Protein AF-A0A1Q3T5G2-F1 (afdb_monomer)

Radius of gyration: 37.31 Å; Cα contacts (8 Å, |Δi|>4): 408; chains: 1; bounding box: 147×118×64 Å

Mean predicted aligned error: 15.93 Å

Structure (mmCIF, N/CA/C/O backbone):
data_AF-A0A1Q3T5G2-F1
#
_entry.id   AF-A0A1Q3T5G2-F1
#
loop_
_atom_site.group_PDB
_atom_site.id
_atom_site.type_symbol
_atom_site.label_atom_id
_atom_site.label_alt_id
_atom_site.label_comp_id
_atom_site.label_asym_id
_atom_site.label_entity_id
_atom_site.label_seq_id
_atom_site.pdbx_PDB_ins_code
_atom_site.Cartn_x
_at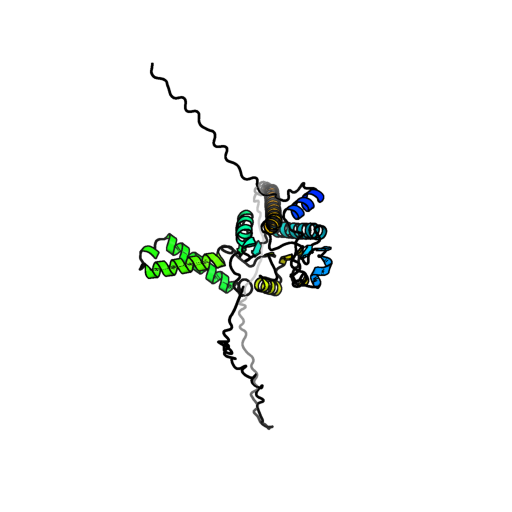om_site.Cartn_y
_atom_site.Cartn_z
_atom_site.occupancy
_atom_site.B_iso_or_equiv
_atom_site.auth_seq_id
_atom_site.auth_comp_id
_atom_site.auth_asym_id
_atom_site.auth_atom_id
_atom_site.pdbx_PDB_model_num
ATOM 1 N N . MET A 1 1 ? 26.724 65.324 11.477 1.00 43.28 1 MET A N 1
ATOM 2 C CA . MET A 1 1 ? 26.550 64.386 10.348 1.00 43.28 1 MET A CA 1
ATOM 3 C C . MET A 1 1 ? 26.231 63.024 10.934 1.00 43.28 1 MET A C 1
ATOM 5 O O . MET A 1 1 ? 27.132 62.362 11.425 1.00 43.28 1 MET A O 1
ATOM 9 N N . VAL A 1 2 ? 24.947 62.674 11.000 1.00 38.84 2 VAL A N 1
ATOM 10 C CA . VAL A 1 2 ? 24.483 61.363 11.476 1.00 38.84 2 VAL A CA 1
ATOM 11 C C . VAL A 1 2 ? 24.278 60.515 10.225 1.00 38.84 2 VAL A C 1
ATOM 13 O O . VAL A 1 2 ? 23.484 60.892 9.368 1.00 38.84 2 VAL A O 1
ATOM 16 N N . ALA A 1 3 ? 25.068 59.454 10.072 1.00 42.00 3 ALA A N 1
ATOM 17 C CA . ALA A 1 3 ? 24.997 58.561 8.924 1.00 42.00 3 ALA A CA 1
ATOM 18 C C . ALA A 1 3 ? 23.791 57.627 9.073 1.00 42.00 3 ALA A C 1
ATOM 20 O O . ALA A 1 3 ? 23.678 56.887 10.050 1.00 42.00 3 ALA A O 1
ATOM 21 N N . THR A 1 4 ? 22.878 57.707 8.112 1.00 42.31 4 THR A N 1
ATOM 22 C CA . THR A 1 4 ? 21.674 56.888 8.015 1.00 42.31 4 THR A CA 1
ATOM 23 C C . THR A 1 4 ? 22.034 55.464 7.599 1.00 42.31 4 THR A C 1
ATOM 25 O O . THR A 1 4 ? 22.790 55.243 6.654 1.00 42.31 4 THR A O 1
ATOM 28 N N . ILE A 1 5 ? 21.469 54.511 8.331 1.00 50.09 5 ILE A N 1
ATOM 29 C CA . ILE A 1 5 ? 21.542 53.067 8.126 1.00 50.09 5 ILE A CA 1
ATOM 30 C C . ILE A 1 5 ? 20.704 52.720 6.887 1.00 50.09 5 ILE A C 1
ATOM 32 O O . ILE A 1 5 ? 19.509 52.999 6.871 1.00 50.09 5 ILE A O 1
ATOM 36 N N . ASN A 1 6 ? 21.317 52.112 5.869 1.00 41.31 6 ASN A N 1
ATOM 37 C CA . ASN A 1 6 ? 20.605 51.441 4.780 1.00 41.31 6 ASN A CA 1
ATOM 38 C C . ASN A 1 6 ? 20.819 49.937 4.941 1.00 41.31 6 ASN A C 1
ATOM 40 O O . ASN A 1 6 ? 21.816 49.390 4.475 1.00 41.31 6 ASN A O 1
ATOM 44 N N . ASP A 1 7 ? 19.884 49.297 5.637 1.00 43.66 7 ASP A N 1
ATOM 45 C CA . ASP A 1 7 ? 19.802 47.846 5.754 1.00 43.66 7 ASP A CA 1
ATOM 46 C C . ASP A 1 7 ? 18.902 47.347 4.614 1.00 43.66 7 ASP A C 1
ATOM 48 O O . ASP A 1 7 ? 17.684 47.542 4.617 1.00 43.66 7 ASP A O 1
ATOM 52 N N . ALA A 1 8 ? 19.519 46.811 3.562 1.00 43.38 8 ALA A N 1
ATOM 53 C CA . ALA A 1 8 ? 18.801 46.199 2.452 1.00 43.38 8 ALA A CA 1
ATOM 54 C C . ALA A 1 8 ? 18.334 44.793 2.872 1.00 43.38 8 ALA A C 1
ATOM 56 O O . ALA A 1 8 ? 19.132 44.041 3.435 1.00 43.38 8 ALA A O 1
ATOM 57 N N . PRO A 1 9 ? 17.083 44.386 2.590 1.00 41.22 9 PRO A N 1
ATOM 58 C CA . PRO A 1 9 ? 16.613 43.063 2.968 1.00 41.22 9 PRO A CA 1
ATOM 59 C C . PRO A 1 9 ? 17.351 41.999 2.150 1.00 41.22 9 PRO A C 1
ATOM 61 O O . PRO A 1 9 ? 17.179 41.887 0.933 1.00 41.22 9 PRO A O 1
ATOM 64 N N . VAL A 1 10 ? 18.173 41.203 2.837 1.00 44.06 10 VAL A N 1
ATOM 65 C CA . VAL A 1 10 ? 18.759 39.978 2.292 1.00 44.06 10 VAL A CA 1
ATOM 66 C C . VAL A 1 10 ? 17.598 39.073 1.901 1.00 44.06 10 VAL A C 1
ATOM 68 O O . VAL A 1 10 ? 16.872 38.559 2.750 1.00 44.06 10 VAL A O 1
ATOM 71 N N . SER A 1 11 ? 17.384 38.934 0.593 1.00 35.97 11 SER A N 1
ATOM 72 C CA . SER A 1 11 ? 16.399 38.015 0.040 1.00 35.97 11 SER A CA 1
ATOM 73 C C . SER A 1 11 ? 16.793 36.602 0.444 1.00 35.97 11 SER A C 1
ATOM 75 O O . SER A 1 11 ? 17.724 36.017 -0.107 1.00 35.97 11 SER A O 1
ATOM 77 N N . THR A 1 12 ? 16.090 36.065 1.437 1.00 38.06 12 THR A N 1
ATOM 78 C CA . THR A 1 12 ? 16.097 34.646 1.764 1.00 38.06 12 THR A CA 1
ATOM 79 C C . THR A 1 12 ? 15.524 33.911 0.563 1.00 38.06 12 THR A C 1
ATOM 81 O O . THR A 1 12 ? 14.313 33.741 0.432 1.00 38.06 12 THR A O 1
ATOM 84 N N . THR A 1 13 ? 16.400 33.516 -0.357 1.00 35.16 13 THR A N 1
ATOM 85 C CA . THR A 1 13 ? 16.086 32.551 -1.402 1.00 35.16 13 THR A CA 1
ATOM 86 C C . THR A 1 13 ? 15.699 31.260 -0.699 1.00 35.16 13 THR A C 1
ATOM 88 O O . THR A 1 13 ? 16.553 30.477 -0.287 1.00 35.16 13 THR A O 1
ATOM 91 N N . THR A 1 14 ? 14.394 31.066 -0.519 1.00 36.34 14 THR A N 1
ATOM 92 C CA . THR A 1 14 ? 13.793 29.777 -0.207 1.00 36.34 14 THR A CA 1
ATOM 93 C C . THR A 1 14 ? 14.327 28.790 -1.233 1.00 36.34 14 THR A C 1
ATOM 95 O O . THR A 1 14 ? 13.930 28.819 -2.398 1.00 36.34 14 THR A O 1
ATOM 98 N N . ILE A 1 15 ? 15.271 27.946 -0.816 1.00 40.94 15 ILE A N 1
ATOM 99 C CA . ILE A 1 15 ? 15.673 26.772 -1.580 1.00 40.94 15 ILE A CA 1
ATOM 100 C C . ILE A 1 15 ? 14.430 25.893 -1.627 1.00 40.94 15 ILE A C 1
ATOM 102 O O . ILE A 1 15 ? 14.144 25.142 -0.696 1.00 40.94 15 ILE A O 1
ATOM 106 N N . GLN A 1 16 ? 13.640 26.045 -2.688 1.00 31.53 16 GLN A N 1
ATOM 107 C CA . GLN A 1 16 ? 12.636 25.061 -3.030 1.00 31.53 16 GLN A CA 1
ATOM 108 C C . GLN A 1 16 ? 13.398 23.768 -3.290 1.00 31.53 16 GLN A C 1
ATOM 110 O O . GLN A 1 16 ? 14.166 23.661 -4.248 1.00 31.53 16 GLN A O 1
ATOM 115 N N . ALA A 1 17 ? 13.254 22.813 -2.373 1.00 35.06 17 ALA A N 1
ATOM 116 C CA . ALA A 1 17 ? 13.692 21.453 -2.600 1.00 35.06 17 ALA A CA 1
ATOM 117 C C . ALA A 1 17 ? 13.106 21.017 -3.947 1.00 35.06 17 ALA A C 1
ATOM 119 O O . ALA A 1 17 ? 11.889 21.051 -4.128 1.00 35.06 17 ALA A O 1
ATOM 120 N N . ARG A 1 18 ? 13.972 20.675 -4.909 1.00 35.91 18 ARG A N 1
ATOM 121 C CA . ARG A 1 18 ? 13.537 20.049 -6.160 1.00 35.91 18 ARG A CA 1
ATOM 122 C C . ARG A 1 18 ? 12.592 18.902 -5.790 1.00 35.91 18 ARG A C 1
ATOM 124 O O . ARG A 1 18 ? 13.019 18.057 -4.995 1.00 35.91 18 ARG A O 1
ATOM 131 N N . PRO A 1 19 ? 11.367 18.834 -6.336 1.00 45.25 19 PRO A N 1
ATOM 132 C CA . PRO A 1 19 ? 10.590 17.617 -6.201 1.00 45.25 19 PRO A CA 1
ATOM 133 C C . PRO A 1 19 ? 11.439 16.476 -6.775 1.00 45.25 19 PRO A C 1
ATOM 135 O O . PRO A 1 19 ? 12.028 16.594 -7.854 1.00 45.25 19 PRO A O 1
ATOM 138 N N . LEU A 1 20 ? 11.614 15.421 -5.977 1.00 53.88 20 LEU A N 1
ATOM 139 C CA . LEU A 1 20 ? 12.247 14.184 -6.425 1.00 53.88 20 LEU A CA 1
ATOM 140 C C . LEU A 1 20 ? 11.504 13.696 -7.675 1.00 53.88 20 LEU A C 1
ATOM 142 O O . LEU A 1 20 ? 10.289 13.822 -7.746 1.00 53.88 20 LEU A O 1
ATOM 146 N N . ALA A 1 21 ? 12.257 13.203 -8.656 1.00 58.12 21 ALA A N 1
ATOM 147 C CA . ALA A 1 21 ? 11.785 12.968 -10.014 1.00 58.12 21 ALA A CA 1
ATOM 148 C C . ALA A 1 21 ? 10.541 12.057 -10.069 1.00 58.12 21 ALA A C 1
ATOM 150 O O . ALA A 1 21 ? 10.634 10.862 -9.785 1.00 58.12 21 ALA A O 1
ATOM 151 N N . THR A 1 22 ? 9.402 12.633 -10.455 1.00 63.84 22 THR A N 1
ATOM 152 C CA . THR A 1 22 ? 8.158 11.927 -10.787 1.00 63.84 22 THR A CA 1
ATOM 153 C C . THR A 1 22 ? 8.201 11.493 -12.252 1.00 63.84 22 THR A C 1
ATOM 155 O O . THR A 1 22 ? 8.832 12.153 -13.081 1.00 63.84 22 THR A O 1
ATOM 158 N N . ILE A 1 23 ? 7.589 10.351 -12.578 1.00 73.44 23 ILE A N 1
ATOM 159 C CA . ILE A 1 23 ? 7.465 9.906 -13.970 1.00 73.44 23 ILE A CA 1
ATOM 160 C C . ILE A 1 23 ? 6.408 10.783 -14.641 1.00 73.44 23 ILE A C 1
ATOM 162 O O . ILE A 1 23 ? 5.217 10.609 -14.405 1.00 73.44 23 ILE A O 1
ATOM 166 N N . GLU A 1 24 ? 6.855 11.728 -15.463 1.00 72.62 24 GLU A N 1
ATOM 167 C CA . GLU A 1 24 ? 5.968 12.619 -16.210 1.00 72.62 24 GLU A CA 1
ATOM 168 C C . GLU A 1 24 ? 5.359 11.892 -17.426 1.00 72.62 24 GLU A C 1
ATOM 170 O O . GLU A 1 24 ? 6.047 11.086 -18.065 1.00 72.62 24 GLU A O 1
ATOM 175 N N . PRO A 1 25 ? 4.116 12.215 -17.827 1.00 61.97 25 PRO A N 1
ATOM 176 C CA . PRO A 1 25 ? 3.390 11.507 -18.890 1.00 61.97 25 PRO A CA 1
ATOM 177 C C . PRO A 1 25 ? 4.057 11.580 -20.275 1.00 61.97 25 PRO A C 1
ATOM 179 O O . PRO A 1 25 ? 3.807 10.732 -21.126 1.00 61.97 25 PRO A O 1
ATOM 182 N N . ASN A 1 26 ? 4.941 12.557 -20.504 1.00 70.19 26 ASN A N 1
ATOM 183 C CA . ASN A 1 26 ? 5.658 12.745 -21.773 1.00 70.19 26 ASN A CA 1
ATOM 184 C C . ASN A 1 26 ? 7.101 12.207 -21.753 1.00 70.19 26 ASN A C 1
ATOM 186 O O . ASN A 1 26 ? 7.897 12.537 -22.637 1.00 70.19 26 ASN A O 1
ATOM 190 N N . MET A 1 27 ? 7.484 11.429 -20.736 1.00 79.25 27 MET A N 1
ATOM 191 C CA . MET A 1 27 ? 8.819 10.838 -20.682 1.00 79.25 27 MET A CA 1
ATOM 192 C C . MET A 1 27 ? 8.973 9.703 -21.689 1.00 79.25 27 MET A C 1
ATOM 194 O O . MET A 1 27 ? 8.142 8.808 -21.804 1.00 79.25 27 MET A O 1
ATOM 198 N N . THR A 1 28 ? 10.102 9.704 -22.389 1.00 82.00 28 THR A N 1
ATOM 199 C CA . THR A 1 28 ? 10.492 8.573 -23.235 1.00 82.00 28 THR A CA 1
ATOM 200 C C . THR A 1 28 ? 10.806 7.342 -22.372 1.00 82.00 28 THR A C 1
ATOM 202 O O . THR A 1 28 ? 11.337 7.496 -21.265 1.00 82.00 28 THR A O 1
ATOM 205 N N . PRO A 1 29 ? 10.605 6.112 -22.881 1.00 78.50 29 PRO A N 1
ATOM 206 C CA . PRO A 1 29 ? 10.960 4.890 -22.151 1.00 78.50 29 PRO A CA 1
ATOM 207 C C . PRO A 1 29 ? 12.418 4.870 -21.662 1.00 78.50 29 PRO A C 1
ATOM 209 O O . PRO A 1 29 ? 12.715 4.386 -20.572 1.00 78.50 29 PRO A O 1
ATOM 212 N N . ALA A 1 30 ? 13.336 5.471 -22.427 1.00 82.00 30 ALA A N 1
ATOM 213 C CA . ALA A 1 30 ? 14.740 5.608 -22.045 1.00 82.00 30 ALA A CA 1
ATOM 214 C C . ALA A 1 30 ? 14.949 6.529 -20.825 1.00 82.00 30 ALA A C 1
ATOM 216 O O . ALA A 1 30 ? 15.800 6.251 -19.979 1.00 82.00 30 ALA A O 1
ATOM 217 N N . GLN A 1 31 ? 14.175 7.614 -20.706 1.00 85.38 31 GLN A N 1
ATOM 218 C CA . GLN A 1 31 ? 14.216 8.503 -19.537 1.00 85.38 31 GLN A CA 1
ATOM 219 C C . GLN A 1 31 ? 13.652 7.811 -18.294 1.00 85.38 31 GLN A C 1
ATOM 221 O O . GLN A 1 31 ? 14.270 7.891 -17.233 1.00 85.38 31 GLN A O 1
ATOM 226 N N . ILE A 1 32 ? 12.547 7.074 -18.442 1.00 85.31 32 ILE A N 1
ATOM 227 C CA . ILE A 1 32 ? 11.946 6.290 -17.354 1.00 85.31 32 ILE A CA 1
ATOM 228 C C . ILE A 1 32 ? 12.942 5.237 -16.860 1.00 85.31 32 ILE A C 1
ATOM 230 O O . ILE A 1 32 ? 13.237 5.174 -15.669 1.00 85.31 32 ILE A O 1
ATOM 234 N N . MET A 1 33 ? 13.546 4.470 -17.771 1.00 88.19 33 MET A N 1
ATOM 235 C CA . MET A 1 33 ? 14.547 3.462 -17.416 1.00 88.19 33 MET A CA 1
ATOM 236 C C . MET A 1 33 ? 15.752 4.076 -16.690 1.00 88.19 33 MET A C 1
ATOM 238 O O . MET A 1 33 ? 16.212 3.526 -15.690 1.00 88.19 33 MET A O 1
ATOM 242 N N . LYS A 1 34 ? 16.236 5.242 -17.138 1.00 89.31 34 LYS A N 1
ATOM 243 C CA . LYS A 1 34 ? 17.313 5.970 -16.456 1.00 89.31 34 LYS A CA 1
ATOM 244 C C . LYS A 1 34 ? 16.917 6.367 -15.030 1.00 89.31 34 LYS A C 1
ATOM 246 O O . LYS A 1 34 ? 17.710 6.176 -14.112 1.00 89.31 34 LYS A O 1
ATOM 251 N N . MET A 1 35 ? 15.700 6.867 -14.829 1.00 89.75 35 MET A N 1
ATOM 252 C CA . MET A 1 35 ? 15.200 7.220 -13.497 1.00 89.75 35 MET A CA 1
ATOM 253 C C . MET A 1 35 ? 15.080 6.003 -12.576 1.00 89.75 35 MET A C 1
ATOM 255 O O . MET A 1 35 ? 15.532 6.059 -11.432 1.00 89.75 35 MET A O 1
ATOM 259 N N . LEU A 1 36 ? 14.536 4.886 -13.074 1.00 91.12 36 LEU A N 1
ATOM 260 C CA . LEU A 1 36 ? 14.441 3.631 -12.317 1.00 91.12 36 LEU A CA 1
ATOM 261 C C . LEU A 1 36 ? 15.834 3.096 -11.939 1.00 91.12 36 LEU A C 1
ATOM 263 O O . LEU A 1 36 ? 16.045 2.600 -10.826 1.00 91.12 36 LEU A O 1
ATOM 267 N N . LEU A 1 37 ? 16.813 3.245 -12.837 1.00 91.88 37 LEU A N 1
ATOM 268 C CA . LEU A 1 37 ? 18.204 2.885 -12.580 1.00 91.88 37 LEU A CA 1
ATOM 269 C C . LEU A 1 37 ? 18.821 3.769 -11.481 1.00 91.88 37 LEU A C 1
ATOM 271 O O . LEU A 1 37 ? 19.363 3.241 -10.511 1.00 91.88 37 LEU A O 1
ATOM 275 N N . GLU A 1 38 ? 18.689 5.096 -11.583 1.00 90.94 38 GLU A N 1
ATOM 276 C CA . GLU A 1 38 ? 19.212 6.065 -10.603 1.00 90.94 38 GLU A CA 1
ATOM 277 C C . GLU A 1 38 ? 18.567 5.925 -9.215 1.00 90.94 38 GLU A C 1
ATOM 279 O O . GLU A 1 38 ? 19.212 6.173 -8.187 1.00 90.94 38 GLU A O 1
ATOM 284 N N . ALA A 1 39 ? 17.301 5.512 -9.175 1.00 91.06 39 ALA A N 1
ATOM 285 C CA . ALA A 1 39 ? 16.554 5.250 -7.952 1.00 91.06 39 ALA A CA 1
ATOM 286 C C . ALA A 1 39 ? 16.891 3.908 -7.289 1.00 91.06 39 ALA A C 1
ATOM 288 O O . ALA A 1 39 ? 16.552 3.712 -6.120 1.00 91.06 39 ALA A O 1
ATOM 289 N N . GLY A 1 40 ? 17.590 3.014 -7.996 1.00 93.12 40 GLY A N 1
ATOM 290 C CA . GLY A 1 40 ? 18.001 1.710 -7.476 1.00 93.12 40 GLY A CA 1
ATOM 291 C C . GLY A 1 40 ? 16.904 0.642 -7.507 1.00 93.12 40 GLY A C 1
ATOM 292 O O . GLY A 1 40 ? 16.948 -0.279 -6.696 1.00 93.12 40 GLY A O 1
ATOM 293 N N . VAL A 1 41 ? 15.938 0.751 -8.427 1.00 93.75 41 VAL A N 1
ATOM 294 C CA . VAL A 1 41 ? 14.812 -0.198 -8.573 1.00 93.75 41 VAL A CA 1
ATOM 295 C C . VAL A 1 41 ? 15.283 -1.584 -9.030 1.00 93.75 41 VAL A C 1
ATOM 297 O O . VAL A 1 41 ? 14.693 -2.593 -8.671 1.00 93.75 41 VAL A O 1
ATOM 300 N N . HIS A 1 42 ? 16.378 -1.631 -9.786 1.00 95.06 42 HIS A N 1
ATOM 301 C CA . HIS A 1 42 ? 16.961 -2.848 -10.354 1.00 95.06 42 HIS A CA 1
ATOM 302 C C . HIS A 1 42 ? 17.668 -3.751 -9.332 1.00 95.06 42 HIS A C 1
ATOM 304 O O . HIS A 1 42 ? 18.038 -4.871 -9.675 1.00 95.06 42 HIS A O 1
ATOM 310 N N . PHE A 1 43 ? 17.917 -3.279 -8.108 1.00 96.06 43 PHE A N 1
ATOM 311 C CA . PHE A 1 43 ? 18.551 -4.099 -7.077 1.00 96.06 43 PHE A CA 1
ATOM 312 C C . PHE A 1 43 ? 17.513 -4.984 -6.395 1.00 96.06 43 PHE A C 1
ATOM 314 O O . PHE A 1 43 ? 16.572 -4.461 -5.811 1.00 96.06 43 PHE A O 1
ATOM 321 N N . GLY A 1 44 ? 17.712 -6.298 -6.439 1.00 94.25 44 GLY A N 1
ATOM 322 C CA . GLY A 1 44 ? 16.954 -7.243 -5.628 1.00 94.25 44 GLY A CA 1
ATOM 323 C C . GLY A 1 44 ? 17.706 -7.691 -4.375 1.00 94.25 44 GLY A C 1
ATOM 324 O O . GLY A 1 44 ? 18.714 -7.111 -3.964 1.00 94.25 44 GLY A O 1
ATOM 325 N N . HIS A 1 45 ? 17.237 -8.786 -3.790 1.00 94.44 45 HIS A N 1
ATOM 326 C CA . HIS A 1 45 ? 17.857 -9.451 -2.651 1.00 94.44 45 HIS A CA 1
ATOM 327 C C . HIS A 1 45 ? 19.051 -10.355 -3.032 1.00 94.44 45 HIS A C 1
ATOM 329 O O . HIS A 1 45 ? 19.426 -10.548 -4.192 1.00 94.44 45 HIS A O 1
ATOM 335 N N . GLN A 1 46 ? 19.686 -10.916 -1.997 1.00 94.50 46 GLN A N 1
ATOM 336 C CA . GLN A 1 46 ? 20.784 -11.874 -2.132 1.00 94.50 46 GLN A CA 1
ATOM 337 C C . GLN A 1 46 ? 20.325 -13.187 -2.780 1.00 94.50 46 GLN A C 1
ATOM 339 O O . GLN A 1 46 ? 19.226 -13.665 -2.497 1.00 94.50 46 GLN A O 1
ATOM 344 N N . THR A 1 47 ? 21.226 -13.859 -3.502 1.00 91.50 47 THR A N 1
ATOM 345 C CA . THR A 1 47 ? 20.957 -15.133 -4.210 1.00 91.50 47 THR A CA 1
ATOM 346 C C . THR A 1 47 ? 20.477 -16.287 -3.327 1.00 91.50 47 THR A C 1
ATOM 348 O O . THR A 1 47 ? 19.917 -17.264 -3.810 1.00 91.50 47 THR A O 1
ATOM 351 N N . LYS A 1 48 ? 20.665 -16.199 -2.006 1.00 92.31 48 LYS A N 1
ATOM 352 C CA . LYS A 1 48 ? 20.165 -17.197 -1.042 1.00 92.31 48 LYS A CA 1
ATOM 353 C C . LYS A 1 48 ? 18.698 -16.999 -0.658 1.00 92.31 48 LYS A C 1
ATOM 355 O O . LYS A 1 48 ? 18.103 -17.900 -0.079 1.00 92.31 48 LYS A O 1
ATOM 360 N N . ARG A 1 49 ? 18.143 -15.809 -0.893 1.00 88.88 49 ARG A N 1
ATOM 361 C CA . ARG A 1 49 ? 16.816 -15.384 -0.424 1.00 88.88 49 ARG A CA 1
ATOM 362 C C . ARG A 1 49 ? 15.895 -15.064 -1.598 1.00 88.88 49 ARG A C 1
ATOM 364 O O . ARG A 1 49 ? 15.167 -14.086 -1.539 1.00 88.88 49 ARG A O 1
ATOM 371 N N . TRP A 1 50 ? 15.954 -15.858 -2.661 1.00 94.00 50 TRP A N 1
ATOM 372 C CA . TRP A 1 50 ? 15.128 -15.656 -3.847 1.00 94.00 50 TRP A CA 1
ATOM 373 C C . TRP A 1 50 ? 14.059 -16.742 -3.973 1.00 94.00 50 TRP A C 1
ATOM 375 O O . TRP A 1 50 ? 14.232 -17.869 -3.502 1.00 94.00 50 TRP A O 1
ATOM 385 N N . ASN A 1 51 ? 12.954 -16.395 -4.619 1.00 93.75 51 ASN A N 1
ATOM 386 C CA . ASN A 1 51 ? 11.913 -17.319 -5.018 1.00 93.75 51 ASN A CA 1
ATOM 387 C C . ASN A 1 51 ? 12.187 -17.784 -6.460 1.00 93.75 51 ASN A C 1
ATOM 389 O O . ASN A 1 51 ? 12.228 -16.943 -7.361 1.00 93.75 51 ASN A O 1
ATOM 393 N N . PRO A 1 52 ? 12.314 -19.099 -6.730 1.00 94.38 52 PRO A N 1
ATOM 394 C CA . PRO A 1 52 ? 12.533 -19.625 -8.078 1.00 94.38 52 PRO A CA 1
ATOM 395 C C . PRO A 1 52 ? 11.517 -19.161 -9.129 1.00 94.38 52 PRO A C 1
ATOM 397 O O . PRO A 1 52 ? 11.850 -19.074 -10.312 1.00 94.38 52 PRO A O 1
ATOM 400 N N . LYS A 1 53 ? 10.288 -18.839 -8.712 1.00 95.06 53 LYS A N 1
ATOM 401 C CA . LYS A 1 53 ? 9.242 -18.318 -9.600 1.00 95.06 53 LYS A CA 1
ATOM 402 C C . LYS A 1 53 ? 9.530 -16.906 -10.109 1.00 95.06 53 LYS A C 1
ATOM 404 O O . LYS A 1 53 ? 9.058 -16.558 -11.183 1.00 95.06 53 LYS A O 1
ATOM 409 N N . MET A 1 54 ? 10.362 -16.129 -9.412 1.00 94.00 54 MET A N 1
ATOM 410 C CA . MET A 1 54 ? 10.802 -14.802 -9.860 1.00 94.00 54 MET A CA 1
ATOM 411 C C . MET A 1 54 ? 11.882 -14.854 -10.948 1.00 94.00 54 MET A C 1
ATOM 413 O O . MET A 1 54 ? 12.256 -13.812 -11.479 1.00 94.00 54 MET A O 1
ATOM 417 N N . ARG A 1 55 ? 12.363 -16.046 -11.340 1.00 93.44 55 ARG A N 1
ATOM 418 C CA . ARG A 1 55 ? 13.377 -16.218 -12.397 1.00 93.44 55 ARG A CA 1
ATOM 419 C C . ARG A 1 55 ? 13.089 -15.440 -13.691 1.00 93.44 55 ARG A C 1
ATOM 421 O O . ARG A 1 55 ? 14.047 -14.885 -14.216 1.00 93.44 55 ARG A O 1
ATOM 428 N N . PRO A 1 56 ? 11.848 -15.376 -14.220 1.00 94.25 56 PRO A N 1
ATOM 429 C CA . PRO A 1 56 ? 11.565 -14.626 -15.445 1.00 94.25 56 PRO A CA 1
ATOM 430 C C . PRO A 1 56 ? 11.850 -13.124 -15.321 1.00 94.25 56 PRO A C 1
ATOM 432 O O . PRO A 1 56 ? 12.252 -12.511 -16.301 1.00 94.25 56 PRO A O 1
ATOM 435 N N . TYR A 1 57 ? 11.701 -12.559 -14.120 1.00 94.44 57 TYR A N 1
ATOM 436 C CA . TYR A 1 57 ? 11.888 -11.134 -13.833 1.00 94.44 57 TYR A CA 1
ATOM 437 C C . TYR A 1 57 ? 13.336 -10.769 -13.459 1.00 94.44 57 TYR A C 1
ATOM 439 O O . TYR A 1 57 ? 13.674 -9.590 -13.341 1.00 94.44 57 TYR A O 1
ATOM 447 N N . ILE A 1 58 ? 14.202 -11.765 -13.247 1.00 94.88 58 ILE A N 1
ATOM 448 C CA . ILE A 1 58 ? 15.611 -11.571 -12.889 1.00 94.88 58 ILE A CA 1
ATOM 449 C C . ILE A 1 58 ? 16.448 -11.549 -14.168 1.00 94.88 58 ILE A C 1
ATOM 451 O O . ILE A 1 58 ? 16.485 -12.519 -14.920 1.00 94.88 58 ILE A O 1
ATOM 455 N N . PHE A 1 59 ? 17.171 -10.452 -14.382 1.00 95.00 59 PHE A N 1
ATOM 456 C CA . PHE A 1 59 ? 18.053 -10.274 -15.531 1.00 95.00 59 PHE A CA 1
ATOM 457 C C . PHE A 1 59 ? 19.388 -11.007 -15.349 1.00 95.00 59 PHE A C 1
ATOM 459 O O . PHE A 1 59 ? 19.818 -11.775 -16.206 1.00 95.00 59 PHE A O 1
ATOM 466 N N . THR A 1 60 ? 20.076 -10.762 -14.231 1.00 95.62 60 THR A N 1
ATOM 467 C CA . THR A 1 60 ? 21.383 -11.372 -13.940 1.00 95.62 60 THR A CA 1
ATOM 468 C C . THR A 1 60 ? 21.697 -11.332 -12.445 1.00 95.62 60 THR A C 1
ATOM 470 O O . THR A 1 60 ? 20.933 -10.784 -11.655 1.00 95.62 60 THR A O 1
ATOM 473 N N . GLU A 1 61 ? 22.827 -11.897 -12.035 1.00 94.19 61 GLU A N 1
ATOM 474 C CA . GLU A 1 61 ? 23.364 -11.765 -10.682 1.00 94.19 61 GLU A CA 1
ATOM 475 C C . GLU A 1 61 ? 24.744 -11.102 -10.716 1.00 94.19 61 GLU A C 1
ATOM 477 O O . GLU A 1 61 ? 25.578 -11.390 -11.574 1.00 94.19 61 GLU A O 1
ATOM 482 N N . ARG A 1 62 ? 25.001 -10.187 -9.777 1.00 94.25 62 ARG A N 1
ATOM 483 C CA . ARG A 1 62 ? 26.300 -9.522 -9.636 1.00 94.25 62 ARG A CA 1
ATOM 484 C C . ARG A 1 62 ? 26.647 -9.393 -8.164 1.00 94.25 62 ARG A C 1
ATOM 486 O O . ARG A 1 62 ? 25.856 -8.879 -7.382 1.00 94.25 62 ARG A O 1
ATOM 493 N N . ASN A 1 63 ? 27.844 -9.839 -7.784 1.00 93.19 63 ASN A N 1
ATOM 494 C CA . ASN A 1 63 ? 28.328 -9.789 -6.397 1.00 93.19 63 ASN A CA 1
ATOM 495 C C . ASN A 1 63 ? 27.363 -10.449 -5.384 1.00 93.19 63 ASN A C 1
ATOM 497 O O . ASN A 1 63 ? 27.233 -9.984 -4.255 1.00 93.19 63 ASN A O 1
ATOM 501 N N . GLY A 1 64 ? 26.662 -11.514 -5.792 1.00 92.38 64 GLY A N 1
ATOM 502 C CA . GLY A 1 64 ? 25.703 -12.226 -4.938 1.00 92.38 64 GLY A CA 1
ATOM 503 C C . GLY A 1 64 ? 24.362 -11.512 -4.725 1.00 92.38 64 GLY A C 1
ATOM 504 O O . GLY A 1 64 ? 23.602 -11.929 -3.851 1.00 92.38 64 GLY A O 1
ATOM 505 N N . ILE A 1 65 ? 24.067 -10.467 -5.504 1.00 95.19 65 ILE A N 1
ATOM 506 C CA . ILE A 1 65 ? 22.788 -9.746 -5.522 1.00 95.19 65 ILE A CA 1
ATOM 507 C C . ILE A 1 65 ? 22.118 -9.975 -6.878 1.00 95.19 65 ILE A C 1
ATOM 509 O O . ILE A 1 65 ? 22.769 -9.851 -7.921 1.00 95.19 65 ILE A O 1
ATOM 513 N N . HIS A 1 66 ? 20.827 -10.301 -6.871 1.00 96.12 66 HIS A N 1
ATOM 514 C CA . HIS A 1 66 ? 20.051 -10.393 -8.102 1.00 96.12 66 HIS A CA 1
ATOM 515 C C . HIS A 1 66 ? 19.731 -9.004 -8.658 1.00 96.12 66 HIS A C 1
ATOM 517 O O . HIS A 1 66 ? 19.398 -8.077 -7.921 1.00 96.12 66 HIS A O 1
ATOM 523 N N . ILE A 1 67 ? 19.827 -8.872 -9.976 1.00 96.19 67 ILE A N 1
ATOM 524 C CA . ILE A 1 67 ? 19.463 -7.674 -10.721 1.00 96.19 67 ILE A CA 1
ATOM 525 C C . ILE A 1 67 ? 18.151 -7.959 -11.443 1.00 96.19 67 ILE A C 1
ATOM 527 O O . ILE A 1 67 ? 18.065 -8.903 -12.230 1.00 96.19 67 ILE A O 1
ATOM 531 N N . ILE A 1 68 ? 17.146 -7.140 -11.164 1.00 96.19 68 ILE A N 1
ATOM 532 C CA . ILE A 1 68 ? 15.809 -7.213 -11.753 1.00 96.19 68 ILE A CA 1
ATOM 533 C C . ILE A 1 68 ? 15.829 -6.558 -13.139 1.00 96.19 68 ILE A C 1
ATOM 535 O O . ILE A 1 68 ? 16.515 -5.554 -13.356 1.00 96.19 68 ILE A O 1
ATOM 539 N N . ASP A 1 69 ? 15.086 -7.133 -14.081 1.00 95.62 69 ASP A N 1
ATOM 540 C CA . ASP A 1 69 ? 14.925 -6.589 -15.426 1.00 95.62 69 ASP A CA 1
ATOM 541 C C . ASP A 1 69 ? 14.023 -5.343 -15.427 1.00 95.62 69 ASP A C 1
ATOM 543 O O . ASP A 1 69 ? 12.803 -5.425 -15.277 1.00 95.62 69 ASP A O 1
ATOM 547 N N . LEU A 1 70 ? 14.632 -4.174 -15.649 1.00 93.88 70 LEU A N 1
ATOM 548 C CA . LEU A 1 70 ? 13.919 -2.897 -15.698 1.00 93.88 70 LEU A CA 1
ATOM 549 C C . LEU A 1 70 ? 12.941 -2.786 -16.872 1.00 93.88 70 LEU A C 1
ATOM 551 O O . LEU A 1 70 ? 11.993 -2.011 -16.775 1.00 93.88 70 LEU A O 1
ATOM 555 N N . ALA A 1 71 ? 13.143 -3.516 -17.973 1.00 93.25 71 ALA A N 1
ATOM 556 C CA . ALA A 1 71 ? 12.180 -3.496 -19.073 1.00 93.25 71 ALA A CA 1
ATOM 557 C C . ALA A 1 71 ? 10.840 -4.088 -18.612 1.00 93.25 71 ALA A C 1
ATOM 559 O O . ALA A 1 71 ? 9.786 -3.495 -18.837 1.00 93.25 71 ALA A O 1
ATOM 560 N N . GLN A 1 72 ? 10.898 -5.196 -17.870 1.00 93.94 72 GLN A N 1
ATOM 561 C CA . GLN A 1 72 ? 9.721 -5.807 -17.255 1.00 93.94 72 GLN A CA 1
ATOM 562 C C . GLN A 1 72 ? 9.129 -4.928 -16.150 1.00 93.94 72 GLN A C 1
ATOM 564 O O . GLN A 1 72 ? 7.909 -4.859 -16.034 1.00 93.94 72 GLN A O 1
ATOM 569 N N . THR A 1 73 ? 9.955 -4.199 -15.390 1.00 94.69 73 THR A N 1
ATOM 570 C CA . THR A 1 73 ? 9.467 -3.176 -14.449 1.00 94.69 73 THR A CA 1
ATOM 571 C C . THR A 1 73 ? 8.629 -2.108 -15.144 1.00 94.69 73 THR A C 1
ATOM 573 O O . THR A 1 73 ? 7.556 -1.774 -14.651 1.00 94.69 73 THR A O 1
ATOM 576 N N . VAL A 1 74 ? 9.095 -1.571 -16.278 1.00 93.25 74 VAL A N 1
ATOM 577 C CA . VAL A 1 74 ? 8.359 -0.543 -17.031 1.00 93.25 74 VAL A CA 1
ATOM 578 C C . VAL A 1 74 ? 7.028 -1.102 -17.530 1.00 93.25 74 VAL A C 1
ATOM 580 O O . VAL A 1 74 ? 5.991 -0.499 -17.269 1.00 93.25 74 VAL A O 1
ATOM 583 N N . THR A 1 75 ? 7.032 -2.282 -18.155 1.00 93.88 75 THR A N 1
ATOM 584 C CA . THR A 1 75 ? 5.798 -2.921 -18.638 1.00 93.88 75 THR A CA 1
ATOM 585 C C . THR A 1 75 ? 4.819 -3.231 -17.502 1.00 93.88 75 THR A C 1
ATOM 587 O O . THR A 1 75 ? 3.633 -2.930 -17.623 1.00 93.88 75 THR A O 1
ATOM 590 N N . GLY A 1 76 ? 5.294 -3.786 -16.383 1.00 94.69 76 GLY A N 1
ATOM 591 C CA . GLY A 1 76 ? 4.451 -4.073 -15.219 1.00 94.69 76 GLY A CA 1
ATOM 592 C C . GLY A 1 76 ? 3.876 -2.802 -14.590 1.00 94.69 76 GLY A C 1
ATOM 593 O O . GLY A 1 76 ? 2.702 -2.763 -14.227 1.00 94.69 76 GLY A O 1
ATOM 594 N N . LEU A 1 77 ? 4.669 -1.726 -14.524 1.00 94.38 77 LEU A N 1
ATOM 595 C CA . LEU A 1 77 ? 4.220 -0.429 -14.021 1.00 94.38 77 LEU A CA 1
ATOM 596 C C . LEU A 1 77 ? 3.157 0.207 -14.924 1.00 94.38 77 LEU A C 1
ATOM 598 O O . LEU A 1 77 ? 2.190 0.762 -14.412 1.00 94.38 77 LEU A O 1
ATOM 602 N N . GLU A 1 78 ? 3.308 0.123 -16.247 1.00 93.00 78 GLU A N 1
ATOM 603 C CA . GLU A 1 78 ? 2.311 0.616 -17.206 1.00 93.00 78 GLU A CA 1
ATOM 604 C C . GLU A 1 78 ? 0.991 -0.155 -17.101 1.00 93.00 78 GLU A C 1
ATOM 606 O O . GLU A 1 78 ? -0.075 0.458 -17.055 1.00 93.00 78 GLU A O 1
ATOM 611 N N . GLN A 1 79 ? 1.051 -1.487 -16.995 1.00 95.69 79 GLN A N 1
ATOM 612 C CA . GLN A 1 79 ? -0.133 -2.332 -16.808 1.00 95.69 79 GLN A CA 1
ATOM 613 C C . GLN A 1 79 ? -0.848 -2.025 -15.488 1.00 95.69 79 GLN A C 1
ATOM 615 O O . GLN A 1 79 ? -2.068 -1.852 -15.471 1.00 95.69 79 GLN A O 1
ATOM 620 N N . ALA A 1 80 ? -0.092 -1.905 -14.394 1.00 96.31 80 ALA A N 1
ATOM 621 C CA . ALA A 1 80 ? -0.631 -1.537 -13.092 1.00 96.31 80 ALA A CA 1
ATOM 622 C C . ALA A 1 80 ? -1.250 -0.129 -13.109 1.00 96.31 80 ALA A C 1
ATOM 624 O O . ALA A 1 80 ? -2.352 0.059 -12.600 1.00 96.31 80 ALA A O 1
ATOM 625 N N . ALA A 1 81 ? -0.582 0.851 -13.726 1.00 95.06 81 ALA A N 1
ATOM 626 C CA . ALA A 1 81 ? -1.093 2.214 -13.846 1.00 95.06 81 ALA A CA 1
ATOM 627 C C . ALA A 1 81 ? -2.391 2.269 -14.666 1.00 95.06 81 ALA A C 1
ATOM 629 O O . ALA A 1 81 ? -3.344 2.914 -14.240 1.00 95.06 81 ALA A O 1
ATOM 630 N N . ALA A 1 82 ? -2.462 1.552 -15.791 1.00 95.62 82 ALA A N 1
ATOM 631 C CA . ALA A 1 82 ? -3.671 1.477 -16.610 1.00 95.62 82 ALA A CA 1
ATOM 632 C C . ALA A 1 82 ? -4.851 0.849 -15.846 1.00 95.62 82 ALA A C 1
ATOM 634 O O . ALA A 1 82 ? -5.970 1.356 -15.903 1.00 95.62 82 ALA A O 1
ATOM 635 N N . PHE A 1 83 ? -4.602 -0.222 -15.086 1.00 97.44 83 PHE A N 1
ATOM 636 C CA . PHE A 1 83 ? -5.623 -0.835 -14.235 1.00 97.44 83 PHE A CA 1
ATOM 637 C C . PHE A 1 83 ? -6.106 0.118 -13.129 1.00 97.44 83 PHE A C 1
ATOM 639 O O . PHE A 1 83 ? -7.309 0.240 -12.902 1.00 97.44 83 PHE A O 1
ATOM 646 N N . VAL A 1 84 ? -5.190 0.830 -12.464 1.00 96.69 84 VAL A N 1
ATOM 647 C CA . VAL A 1 84 ? -5.529 1.813 -11.420 1.00 96.69 84 VAL A CA 1
ATOM 648 C C . VAL A 1 84 ? -6.328 2.986 -11.983 1.00 96.69 84 VAL A C 1
ATOM 650 O O . VAL A 1 84 ? -7.272 3.446 -11.340 1.00 96.69 84 VAL A O 1
ATOM 653 N N . GLU A 1 85 ? -5.975 3.458 -13.176 1.00 95.69 85 GLU A N 1
ATOM 654 C CA . GLU A 1 85 ? -6.701 4.527 -13.853 1.00 95.69 85 GLU A CA 1
ATOM 655 C C . GLU A 1 85 ? -8.149 4.115 -14.150 1.00 95.69 85 GLU A C 1
ATOM 657 O O . GLU A 1 85 ? -9.082 4.858 -13.842 1.00 95.69 85 GLU A O 1
ATOM 662 N N . GLU A 1 86 ? -8.352 2.909 -14.683 1.00 96.38 86 GLU A N 1
ATOM 663 C CA . GLU A 1 86 ? -9.687 2.370 -14.955 1.00 96.38 86 GLU A CA 1
ATOM 664 C C . GLU A 1 86 ? -10.488 2.153 -13.661 1.00 96.38 86 GLU A C 1
ATOM 666 O O . GLU A 1 86 ? -11.660 2.526 -13.569 1.00 96.38 86 GLU A O 1
ATOM 671 N N . LEU A 1 87 ? -9.842 1.636 -12.612 1.00 96.12 87 LEU A N 1
ATOM 672 C CA . LEU A 1 87 ? -10.452 1.481 -11.294 1.00 96.12 87 LEU A CA 1
ATOM 673 C C . LEU A 1 87 ? -10.961 2.824 -10.744 1.00 96.12 87 LEU A C 1
ATOM 675 O O . LEU A 1 87 ? -12.083 2.915 -10.234 1.00 96.12 87 LEU A O 1
ATOM 679 N N . ALA A 1 88 ? -10.149 3.876 -10.855 1.00 95.62 88 ALA A N 1
ATOM 680 C CA . ALA A 1 88 ? -10.516 5.221 -10.429 1.00 95.62 88 ALA A CA 1
ATOM 681 C C . ALA A 1 88 ? -11.626 5.819 -11.310 1.00 95.62 88 ALA A C 1
ATOM 683 O O . ALA A 1 88 ? -12.555 6.444 -10.785 1.00 95.62 88 ALA A O 1
ATOM 684 N N . ALA A 1 89 ? -11.594 5.558 -12.623 1.00 94.56 89 ALA A N 1
ATOM 685 C CA . ALA A 1 89 ? -12.628 5.977 -13.567 1.00 94.56 89 ALA A CA 1
ATOM 686 C C . ALA A 1 89 ? -14.010 5.388 -13.220 1.00 94.56 89 ALA A C 1
ATOM 688 O O . ALA A 1 89 ? -15.035 6.062 -13.340 1.00 94.56 89 ALA A O 1
ATOM 689 N N . GLN A 1 90 ? -14.039 4.162 -12.693 1.00 94.44 90 GLN A N 1
ATOM 690 C CA . GLN A 1 90 ? -15.251 3.496 -12.200 1.00 94.44 90 GLN A CA 1
ATOM 691 C C . GLN A 1 90 ? -15.675 3.963 -10.794 1.00 94.44 90 GLN A C 1
ATOM 693 O O . GL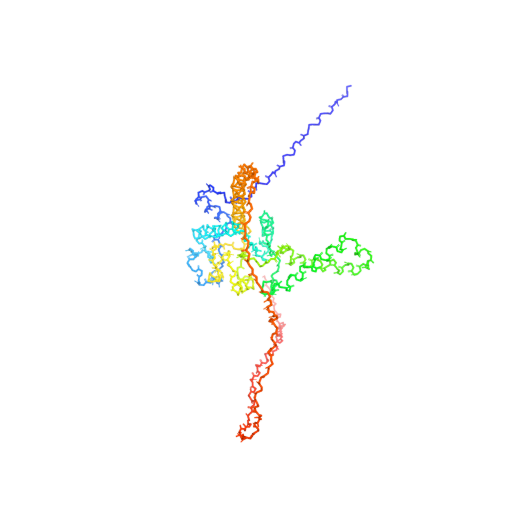N A 1 90 ? -16.770 3.649 -10.325 1.00 94.44 90 GLN A O 1
ATOM 698 N N . GLY A 1 91 ? -14.845 4.756 -10.112 1.00 92.81 91 GLY A N 1
ATOM 699 C CA . GLY A 1 91 ? -15.086 5.225 -8.747 1.00 92.81 91 GLY A CA 1
ATOM 700 C C . GLY A 1 91 ? -14.720 4.208 -7.663 1.00 92.81 91 GLY A C 1
ATOM 701 O O . GLY A 1 91 ? -15.154 4.369 -6.516 1.00 92.81 91 GLY A O 1
ATOM 702 N N . GLY A 1 92 ? -13.930 3.189 -8.013 1.00 94.81 92 GLY A N 1
ATOM 703 C CA . GLY A 1 92 ? -13.383 2.211 -7.080 1.00 94.81 92 GLY A CA 1
ATOM 704 C C . GLY A 1 92 ? -12.446 2.842 -6.049 1.00 94.81 92 GLY A C 1
ATOM 705 O O . GLY A 1 92 ? -11.996 3.983 -6.185 1.00 94.81 92 GLY A O 1
ATOM 706 N N . LYS A 1 93 ? -12.178 2.103 -4.971 1.00 95.44 93 LYS A N 1
ATOM 707 C CA . LYS A 1 93 ? -11.275 2.535 -3.893 1.00 95.44 93 LYS A CA 1
ATOM 708 C C . LYS A 1 93 ? -10.001 1.711 -3.906 1.00 95.44 93 LYS A C 1
ATOM 710 O O . LYS A 1 93 ? -10.070 0.486 -3.976 1.00 95.44 93 LYS A O 1
ATOM 715 N N . LEU A 1 94 ? -8.863 2.388 -3.790 1.00 96.50 94 LEU A N 1
ATOM 716 C CA . LEU A 1 94 ? -7.548 1.763 -3.709 1.00 96.50 94 LEU A CA 1
ATOM 717 C C . LEU A 1 94 ? -7.041 1.823 -2.263 1.00 96.50 94 LEU A C 1
ATOM 719 O O . LEU A 1 94 ? -7.121 2.866 -1.613 1.00 96.50 94 LEU A O 1
ATOM 723 N N . LEU A 1 95 ? -6.528 0.703 -1.753 1.00 97.38 95 LEU A N 1
ATOM 724 C CA . LEU A 1 95 ? -5.898 0.632 -0.434 1.00 97.38 95 LEU A CA 1
ATOM 725 C C . LEU A 1 95 ? -4.387 0.435 -0.577 1.00 97.38 95 LEU A C 1
ATOM 727 O O . LEU A 1 95 ? -3.943 -0.589 -1.090 1.00 97.38 95 LEU A O 1
ATOM 731 N N . PHE A 1 96 ? -3.604 1.389 -0.077 1.00 97.94 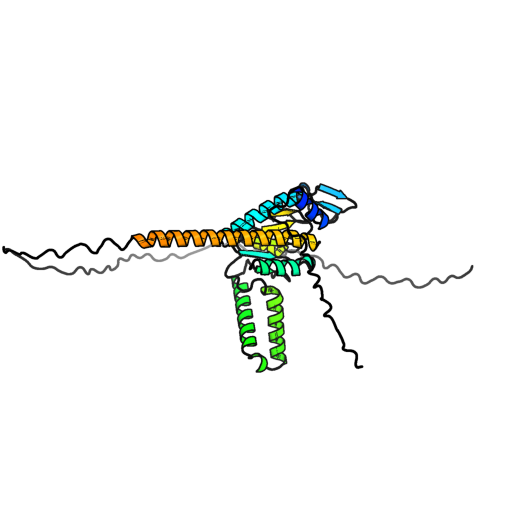96 PHE A N 1
ATOM 732 C CA . PHE A 1 96 ? -2.143 1.319 -0.065 1.00 97.94 96 PHE A CA 1
ATOM 733 C C . PHE A 1 96 ? -1.648 0.617 1.206 1.00 97.94 96 PHE A C 1
ATOM 735 O O . PHE A 1 96 ? -2.000 1.008 2.319 1.00 97.94 96 PHE A O 1
ATOM 742 N N . VAL A 1 97 ? -0.806 -0.403 1.077 1.00 97.62 97 VAL A N 1
ATOM 743 C CA . VAL A 1 97 ? -0.338 -1.226 2.200 1.00 97.62 97 VAL A CA 1
ATOM 744 C C . VAL A 1 97 ? 1.177 -1.343 2.185 1.00 97.62 97 VAL A C 1
ATOM 746 O O . VAL A 1 97 ? 1.775 -1.744 1.192 1.00 97.62 97 VAL A O 1
ATOM 749 N N . GLY A 1 98 ? 1.807 -1.033 3.314 1.00 96.19 98 GLY A N 1
ATOM 750 C CA . GLY A 1 98 ? 3.232 -1.284 3.499 1.00 96.19 98 GLY A CA 1
ATOM 751 C C . GLY A 1 98 ? 3.704 -0.896 4.890 1.00 96.19 98 GLY A C 1
ATOM 752 O O . GLY A 1 98 ? 3.732 0.276 5.258 1.00 96.19 98 GLY A O 1
ATOM 753 N N . THR A 1 99 ? 4.116 -1.891 5.674 1.00 95.06 99 THR A N 1
ATOM 754 C CA . THR A 1 99 ? 4.565 -1.693 7.060 1.00 95.06 99 THR A CA 1
ATOM 755 C C . THR A 1 99 ? 6.079 -1.519 7.185 1.00 95.06 99 THR A C 1
ATOM 757 O O . THR A 1 99 ? 6.591 -1.206 8.268 1.00 95.06 99 THR A O 1
ATOM 760 N N . LYS A 1 100 ? 6.839 -1.713 6.096 1.00 94.19 100 LYS A N 1
ATOM 761 C CA . LYS A 1 100 ? 8.286 -1.441 6.052 1.00 94.19 100 LYS A CA 1
ATOM 762 C C . LYS A 1 100 ? 8.575 0.010 6.406 1.00 94.19 100 LYS A C 1
ATOM 764 O O . LYS A 1 100 ? 7.916 0.902 5.892 1.00 94.19 100 LYS A O 1
ATOM 769 N N . LYS A 1 101 ? 9.620 0.249 7.213 1.00 94.19 101 LYS A N 1
ATOM 770 C CA . LYS A 1 101 ? 10.051 1.602 7.622 1.00 94.19 101 LYS A CA 1
ATOM 771 C C . LYS A 1 101 ? 10.252 2.529 6.419 1.00 94.19 101 LYS A C 1
ATOM 773 O O . LYS A 1 101 ? 9.898 3.693 6.489 1.00 94.19 101 LYS A O 1
ATOM 778 N N . GLN A 1 102 ? 10.776 1.984 5.327 1.00 94.75 102 GLN A N 1
ATOM 779 C CA . GLN A 1 102 ? 11.056 2.686 4.078 1.00 94.75 102 GLN A CA 1
ATOM 780 C C . GLN A 1 102 ? 9.791 3.059 3.293 1.00 94.75 102 GLN A C 1
ATOM 782 O O . GLN A 1 102 ? 9.818 4.010 2.519 1.00 94.75 102 GLN A O 1
ATOM 787 N N . ALA A 1 103 ? 8.694 2.331 3.510 1.00 95.69 103 ALA A N 1
ATOM 788 C CA . ALA A 1 103 ? 7.415 2.529 2.838 1.00 95.69 103 ALA A CA 1
ATOM 789 C C . ALA A 1 103 ? 6.434 3.397 3.641 1.00 95.69 103 ALA A C 1
ATOM 791 O O . ALA A 1 103 ? 5.553 4.006 3.042 1.00 95.69 103 ALA A O 1
ATOM 792 N N . GLN A 1 104 ? 6.564 3.465 4.975 1.00 94.81 104 GLN A N 1
ATOM 793 C CA . GLN A 1 104 ? 5.487 3.994 5.827 1.00 94.81 104 GLN A CA 1
ATOM 794 C C . GLN A 1 104 ? 5.104 5.442 5.511 1.00 94.81 104 GLN A C 1
ATOM 796 O O . GLN A 1 104 ? 3.916 5.769 5.471 1.00 94.81 104 GLN A O 1
ATOM 801 N N . ASP A 1 105 ? 6.113 6.296 5.335 1.00 95.31 105 ASP A N 1
ATOM 802 C CA . ASP A 1 105 ? 5.915 7.728 5.114 1.00 95.31 105 ASP A CA 1
ATOM 803 C C . ASP A 1 105 ? 5.485 7.994 3.670 1.00 95.31 105 ASP A C 1
ATOM 805 O O . ASP A 1 105 ? 4.552 8.757 3.443 1.00 95.31 105 ASP A O 1
ATOM 809 N N . VAL A 1 106 ? 6.090 7.286 2.709 1.00 95.75 106 VAL A N 1
ATOM 810 C CA . VAL A 1 106 ? 5.751 7.385 1.281 1.00 95.75 106 VAL A CA 1
ATOM 811 C C . VAL A 1 106 ? 4.294 7.003 1.042 1.00 95.75 106 VAL A C 1
ATOM 813 O O . VAL A 1 106 ? 3.559 7.741 0.397 1.00 95.75 106 VAL A O 1
ATOM 816 N N . ILE A 1 107 ? 3.854 5.871 1.595 1.00 95.38 107 ILE A N 1
ATOM 817 C CA . ILE A 1 107 ? 2.473 5.415 1.452 1.00 95.38 107 ILE A CA 1
ATOM 818 C C . ILE A 1 107 ? 1.503 6.433 2.045 1.00 95.38 107 ILE A C 1
ATOM 820 O O . ILE A 1 107 ? 0.495 6.736 1.414 1.00 95.38 107 ILE A O 1
ATOM 824 N N . ALA A 1 108 ? 1.787 6.968 3.235 1.00 94.94 108 ALA A N 1
ATOM 825 C CA . ALA A 1 108 ? 0.909 7.943 3.876 1.00 94.94 108 ALA A CA 1
ATOM 826 C C . ALA A 1 108 ? 0.825 9.257 3.081 1.00 94.94 108 ALA A C 1
ATOM 828 O O . ALA A 1 108 ? -0.267 9.798 2.922 1.00 94.94 108 ALA A O 1
ATOM 829 N N . GLU A 1 109 ? 1.954 9.749 2.565 1.00 95.50 109 GLU A N 1
ATOM 830 C CA . GLU A 1 109 ? 2.036 10.962 1.742 1.00 95.50 109 GLU A CA 1
ATOM 831 C C . GLU A 1 109 ? 1.238 10.800 0.436 1.00 95.50 109 GLU A C 1
ATOM 833 O O . GLU A 1 109 ? 0.322 11.579 0.169 1.00 95.50 109 GLU A O 1
ATOM 838 N N . GLU A 1 110 ? 1.530 9.755 -0.344 1.00 95.06 110 GLU A N 1
ATOM 839 C CA . GLU A 1 110 ? 0.954 9.566 -1.682 1.00 95.06 110 GLU A CA 1
ATOM 840 C C . GLU A 1 110 ? -0.528 9.169 -1.646 1.00 95.06 110 GLU A C 1
ATOM 842 O O . GLU A 1 110 ? -1.321 9.674 -2.438 1.00 95.06 110 GLU A O 1
ATOM 847 N N . SER A 1 111 ? -0.938 8.324 -0.693 1.00 94.69 111 SER A N 1
ATOM 848 C CA . SER A 1 111 ? -2.356 7.965 -0.531 1.00 94.69 111 SER A CA 1
ATOM 849 C C . SER A 1 111 ? -3.205 9.158 -0.091 1.00 94.69 111 SER A C 1
ATOM 851 O O . SER A 1 111 ? -4.297 9.364 -0.618 1.00 94.69 111 SER A O 1
ATOM 853 N N . THR A 1 112 ? -2.689 9.996 0.816 1.00 94.62 112 THR A N 1
ATOM 854 C CA . THR A 1 112 ? -3.372 11.232 1.223 1.00 94.62 112 THR A CA 1
ATOM 855 C C . THR A 1 112 ? -3.483 12.194 0.042 1.00 94.62 112 THR A C 1
ATOM 857 O O . THR A 1 112 ? -4.523 12.829 -0.130 1.00 94.62 112 THR A O 1
ATOM 860 N N . ARG A 1 113 ? -2.450 12.266 -0.808 1.00 94.88 113 ARG A N 1
ATOM 861 C CA . ARG A 1 113 ? -2.439 13.098 -2.017 1.00 94.88 113 ARG A CA 1
ATOM 862 C C . ARG A 1 113 ? -3.513 12.688 -3.028 1.00 94.88 113 ARG A C 1
ATOM 864 O O . ARG A 1 113 ? -4.176 13.567 -3.569 1.00 94.88 113 ARG A O 1
ATOM 871 N N . CYS A 1 114 ? -3.725 11.391 -3.258 1.00 93.19 114 CYS A N 1
ATOM 872 C CA . CYS A 1 114 ? -4.781 10.895 -4.154 1.00 93.19 114 CYS A CA 1
ATOM 873 C C . CYS A 1 114 ? -6.140 10.661 -3.457 1.00 93.19 114 CYS A C 1
ATOM 875 O O . CYS A 1 114 ? -7.077 10.136 -4.066 1.00 93.19 114 CYS A O 1
ATOM 877 N N . GLY A 1 115 ? -6.272 11.046 -2.182 1.00 93.25 115 GLY A N 1
ATOM 878 C CA . GLY A 1 115 ? -7.510 10.905 -1.409 1.00 93.25 115 GLY A CA 1
ATOM 879 C C . GLY A 1 115 ? -7.929 9.453 -1.156 1.00 93.25 115 GLY A C 1
ATOM 880 O O . GLY A 1 115 ? -9.122 9.178 -1.011 1.00 93.25 115 GLY A O 1
ATOM 881 N N . GLN A 1 116 ? -6.969 8.527 -1.147 1.00 95.38 116 GLN A N 1
ATOM 882 C CA . GLN A 1 116 ? -7.177 7.096 -0.939 1.00 95.38 116 GLN A CA 1
ATOM 883 C C . GLN A 1 116 ? -6.741 6.636 0.454 1.00 95.38 116 GLN A C 1
ATOM 885 O O . GLN A 1 116 ? -6.173 7.385 1.250 1.00 95.38 116 GLN A O 1
ATOM 890 N N . PHE A 1 117 ? -7.050 5.378 0.763 1.00 96.19 117 PHE A N 1
ATOM 891 C CA . PHE A 1 117 ? -6.827 4.795 2.079 1.00 96.19 117 PHE A CA 1
ATOM 892 C C . PHE A 1 117 ? -5.461 4.126 2.172 1.00 96.19 117 PHE A C 1
ATOM 894 O O . PHE A 1 117 ? -4.915 3.652 1.174 1.00 96.19 117 PHE A O 1
ATOM 901 N N . PHE A 1 118 ? -4.929 4.017 3.389 1.00 97.06 118 PHE A N 1
ATOM 902 C CA . PHE A 1 118 ? -3.648 3.362 3.612 1.00 97.06 118 PHE A CA 1
ATOM 903 C C . PHE A 1 118 ? -3.524 2.605 4.936 1.00 97.06 118 PHE A C 1
ATOM 905 O O . PHE A 1 118 ? -4.216 2.876 5.917 1.00 97.06 118 PHE A O 1
ATOM 912 N N . VAL A 1 119 ? -2.564 1.680 4.975 1.00 96.69 119 VAL A N 1
ATOM 913 C CA . VAL A 1 119 ? -2.070 1.006 6.178 1.00 96.69 119 VAL A CA 1
ATOM 914 C C . VAL A 1 119 ? -0.547 1.018 6.153 1.00 96.69 119 VAL A C 1
ATOM 916 O O . VAL A 1 119 ? 0.079 0.303 5.374 1.00 96.69 119 VAL A O 1
ATOM 919 N N . ASN A 1 120 ? 0.061 1.812 7.036 1.00 95.25 120 ASN A N 1
ATOM 920 C CA . ASN A 1 120 ? 1.512 2.012 7.059 1.00 95.25 120 ASN A CA 1
ATOM 921 C C . ASN A 1 120 ? 2.218 1.515 8.334 1.00 95.25 120 ASN A C 1
ATOM 923 O O . ASN A 1 120 ? 3.446 1.496 8.392 1.00 95.25 120 ASN A O 1
ATOM 927 N N . LYS A 1 121 ? 1.483 1.127 9.385 1.00 93.06 121 LYS A N 1
ATOM 928 C CA . LYS A 1 121 ? 2.079 0.657 10.652 1.00 93.06 121 LYS A CA 1
ATOM 929 C C . LYS A 1 121 ? 2.051 -0.850 10.797 1.00 93.06 121 LYS A C 1
ATOM 931 O O . LYS A 1 121 ? 3.097 -1.489 10.774 1.00 93.06 121 LYS A O 1
ATOM 936 N N . ARG A 1 122 ? 0.868 -1.420 11.000 1.00 92.69 122 ARG A N 1
ATOM 937 C CA . ARG A 1 122 ? 0.687 -2.857 11.199 1.00 92.69 122 ARG A CA 1
ATOM 938 C C . ARG A 1 122 ? -0.636 -3.276 10.595 1.00 92.69 122 ARG A C 1
ATOM 940 O O . ARG A 1 122 ? -1.646 -2.656 10.905 1.00 92.69 122 ARG A O 1
ATOM 947 N N . TRP A 1 123 ? -0.626 -4.375 9.854 1.00 94.88 123 TRP A N 1
ATOM 948 C CA . TRP A 1 123 ? -1.838 -5.049 9.410 1.00 94.88 123 TRP A CA 1
ATOM 949 C C . TRP A 1 123 ? -2.418 -5.927 10.538 1.00 94.88 123 TRP A C 1
ATOM 951 O O . TRP A 1 123 ? -1.790 -6.917 10.935 1.00 94.88 123 TRP A O 1
ATOM 961 N N . PRO A 1 124 ? -3.573 -5.587 11.139 1.00 92.38 124 PRO A N 1
ATOM 962 C CA . PRO A 1 124 ? -4.274 -6.511 12.017 1.00 92.38 124 PRO A CA 1
ATOM 963 C C . PRO A 1 124 ? -4.939 -7.608 11.176 1.00 92.38 124 PRO A C 1
ATOM 965 O O . PRO A 1 124 ? -5.667 -7.316 10.238 1.00 92.38 124 PRO A O 1
ATOM 968 N N . GLY A 1 125 ? -4.716 -8.876 11.524 1.00 94.00 125 GLY A N 1
ATOM 969 C CA . GLY A 1 125 ? -5.416 -9.974 10.856 1.00 94.00 125 GLY A CA 1
ATOM 970 C C . GLY A 1 125 ? -6.931 -9.868 11.044 1.00 94.00 125 GLY A C 1
ATOM 971 O O . GLY A 1 125 ? -7.404 -9.536 12.134 1.00 94.00 125 GLY A O 1
ATOM 972 N N . GLY A 1 126 ? -7.679 -10.152 9.984 1.00 92.69 126 GLY A N 1
ATOM 973 C CA . GLY A 1 126 ? -9.128 -9.987 9.941 1.00 92.69 126 GLY A CA 1
ATOM 974 C C . GLY A 1 126 ? -9.578 -8.592 9.510 1.00 92.69 126 GLY A C 1
ATOM 975 O O . GLY A 1 126 ? -10.763 -8.286 9.632 1.00 92.69 126 GLY A O 1
ATOM 976 N N . MET A 1 127 ? -8.669 -7.733 9.044 1.00 92.88 127 MET A N 1
ATOM 977 C CA . MET A 1 127 ? -9.000 -6.354 8.691 1.00 92.88 127 MET A CA 1
ATOM 978 C C . MET A 1 127 ? -10.035 -6.275 7.566 1.00 92.88 127 MET A C 1
ATOM 980 O O . MET A 1 127 ? -10.988 -5.500 7.687 1.00 92.88 127 MET A O 1
ATOM 984 N N . LEU A 1 128 ? -9.870 -7.095 6.525 1.00 94.88 128 LEU A N 1
ATOM 985 C CA . LEU A 1 128 ? -10.784 -7.171 5.386 1.00 94.88 128 LEU A CA 1
ATOM 986 C C . LEU A 1 128 ? -11.782 -8.312 5.571 1.00 94.88 128 LEU A C 1
ATOM 988 O O . LEU A 1 128 ? -12.988 -8.122 5.445 1.00 94.88 128 LEU A O 1
ATOM 992 N N . THR A 1 129 ? -11.296 -9.494 5.949 1.00 95.25 129 THR A N 1
ATOM 993 C CA . THR A 1 129 ? -12.146 -10.694 6.079 1.00 95.25 129 THR A CA 1
ATOM 994 C C . THR A 1 129 ? -13.181 -10.583 7.203 1.00 95.25 129 THR A C 1
ATOM 996 O O . THR A 1 129 ? -14.243 -11.195 7.127 1.00 95.25 129 THR A O 1
ATOM 999 N N . ASN A 1 130 ? -12.920 -9.764 8.227 1.00 93.50 130 ASN A N 1
ATOM 1000 C CA . ASN A 1 130 ? -13.865 -9.431 9.295 1.00 93.50 130 ASN A CA 1
ATOM 1001 C C . ASN A 1 130 ? -14.131 -7.914 9.350 1.00 93.50 130 ASN A C 1
ATOM 1003 O O . ASN A 1 130 ? -14.072 -7.270 10.406 1.00 93.50 130 ASN A O 1
ATOM 1007 N N . PHE A 1 131 ? -14.461 -7.332 8.193 1.00 93.19 131 PHE A N 1
ATOM 1008 C CA . PHE A 1 131 ? -14.654 -5.888 8.051 1.00 93.19 131 PHE A CA 1
ATOM 1009 C C . PHE A 1 131 ? -15.718 -5.303 8.992 1.00 93.19 131 PHE A C 1
ATOM 1011 O O . PHE A 1 131 ? -15.550 -4.195 9.495 1.00 93.19 131 PHE A O 1
ATOM 1018 N N . ASN A 1 132 ? -16.773 -6.051 9.332 1.00 92.25 132 ASN A N 1
ATOM 1019 C CA . ASN A 1 132 ? -17.800 -5.597 10.284 1.00 92.25 132 ASN A CA 1
ATOM 1020 C C . ASN A 1 132 ? -17.221 -5.265 11.672 1.00 92.25 132 ASN A C 1
ATOM 1022 O O . ASN A 1 132 ? -17.611 -4.277 12.311 1.00 92.25 132 ASN A O 1
ATOM 1026 N N . THR A 1 133 ? -16.254 -6.060 12.134 1.00 92.62 133 THR A N 1
ATOM 1027 C CA . THR A 1 133 ? -15.560 -5.802 13.402 1.00 92.62 133 THR A CA 1
ATOM 1028 C C . THR A 1 133 ? -14.628 -4.600 13.268 1.00 92.62 133 THR A C 1
ATOM 1030 O O . THR A 1 133 ? -14.632 -3.726 14.139 1.00 92.62 133 THR A O 1
ATOM 1033 N N . THR A 1 134 ? -13.892 -4.500 12.157 1.00 92.06 134 THR A N 1
ATOM 1034 C CA . THR A 1 134 ? -13.040 -3.342 11.837 1.00 92.06 134 THR A CA 1
ATOM 1035 C C . THR A 1 134 ? -13.849 -2.042 11.812 1.00 92.06 134 THR A C 1
ATOM 1037 O O . THR A 1 134 ? -13.476 -1.065 12.460 1.00 92.06 134 THR A O 1
ATOM 1040 N N . ARG A 1 135 ? -15.025 -2.045 11.175 1.00 91.31 135 ARG A N 1
ATOM 1041 C CA . ARG A 1 135 ? -15.952 -0.907 11.105 1.00 91.31 135 ARG A CA 1
ATOM 1042 C C . ARG A 1 135 ? -16.449 -0.481 12.483 1.00 91.31 135 ARG A C 1
ATOM 1044 O O . ARG A 1 135 ? -16.524 0.709 12.781 1.00 91.31 135 ARG A O 1
ATOM 1051 N N . THR A 1 136 ? -16.735 -1.445 13.357 1.00 93.12 136 THR A N 1
ATOM 1052 C CA . THR A 1 136 ? -17.115 -1.164 14.750 1.00 93.12 136 THR A CA 1
ATOM 1053 C C . THR A 1 136 ? -15.973 -0.494 15.517 1.00 93.12 136 THR A C 1
ATOM 1055 O O . THR A 1 136 ? -16.209 0.457 16.262 1.00 93.12 136 THR A O 1
ATOM 1058 N N . ARG A 1 137 ? -14.724 -0.930 15.306 1.00 92.88 137 ARG A N 1
ATOM 1059 C CA . ARG A 1 137 ? -13.539 -0.293 15.905 1.00 92.88 137 ARG A CA 1
ATOM 1060 C C . ARG A 1 137 ? -13.286 1.113 15.357 1.00 92.88 137 ARG A C 1
ATOM 1062 O O . ARG A 1 137 ? -12.938 1.992 16.139 1.00 92.88 137 ARG A O 1
ATOM 1069 N N . LEU A 1 138 ? -13.513 1.338 14.063 1.00 92.31 138 LEU A N 1
ATOM 1070 C CA . LEU A 1 138 ? -13.441 2.664 13.442 1.00 92.31 138 LEU A CA 1
ATOM 1071 C C . LEU A 1 138 ? -14.485 3.628 14.012 1.00 92.31 138 LEU A C 1
ATOM 1073 O O . LEU A 1 138 ? -14.152 4.764 14.345 1.00 92.31 138 LEU A O 1
ATOM 1077 N N . ARG A 1 139 ? -15.731 3.170 14.187 1.00 92.88 139 ARG A N 1
ATOM 1078 C CA . ARG A 1 139 ? -16.783 3.972 14.827 1.00 92.88 139 ARG A CA 1
ATOM 1079 C C . ARG A 1 139 ? -16.408 4.334 16.264 1.00 92.88 139 ARG A C 1
ATOM 1081 O O . ARG A 1 139 ? -16.501 5.497 16.634 1.00 92.88 139 ARG A O 1
ATOM 1088 N N . TYR A 1 140 ? -15.901 3.367 17.029 1.00 93.81 140 TYR A N 1
ATOM 1089 C CA . TYR A 1 140 ? -15.425 3.605 18.393 1.00 93.81 140 TYR A CA 1
ATOM 1090 C C . TYR A 1 140 ? -14.278 4.630 18.450 1.00 93.81 140 TYR A C 1
ATOM 1092 O O . TYR A 1 140 ? -14.271 5.497 19.320 1.00 93.81 140 TYR A O 1
ATOM 1100 N N . LEU A 1 141 ? -13.330 4.586 17.506 1.00 93.94 141 LEU A N 1
ATOM 1101 C CA . LEU A 1 141 ? -12.290 5.614 17.389 1.00 93.94 141 LEU A CA 1
ATOM 1102 C C . LEU A 1 141 ? -12.900 7.006 17.151 1.00 93.94 141 LEU A C 1
ATOM 1104 O O . LEU A 1 141 ? -12.542 7.950 17.852 1.00 93.94 141 LEU A O 1
ATOM 1108 N N . GLY A 1 142 ? -13.851 7.124 16.219 1.00 93.12 142 GLY A N 1
ATOM 1109 C CA . GLY A 1 142 ? -14.544 8.389 15.952 1.00 93.12 142 GLY A CA 1
ATOM 1110 C C . GLY A 1 142 ? -15.319 8.920 17.163 1.00 93.12 142 GLY A C 1
ATOM 1111 O O . GLY A 1 142 ? -15.293 10.118 17.438 1.00 93.12 142 GLY A O 1
ATOM 1112 N N . GLU A 1 143 ? -15.955 8.039 17.939 1.00 93.81 143 GLU A N 1
ATOM 1113 C CA . GLU A 1 143 ? -16.625 8.398 19.195 1.00 93.81 143 GLU A CA 1
ATOM 1114 C C . GLU A 1 143 ? -15.636 8.947 20.234 1.00 93.81 143 GLU A C 1
ATOM 1116 O O . GLU A 1 143 ? -15.913 9.976 20.854 1.00 93.81 143 GLU A O 1
ATOM 1121 N N . LEU A 1 144 ? -14.474 8.305 20.405 1.00 94.12 144 LEU A N 1
ATOM 1122 C CA . LEU A 1 144 ? -13.434 8.755 21.336 1.00 94.12 144 LEU A CA 1
ATOM 1123 C C . LEU A 1 144 ? -12.846 10.115 20.944 1.00 94.12 144 LEU A C 1
ATOM 1125 O O . LEU A 1 144 ? -12.646 10.973 21.804 1.00 94.12 144 LEU A O 1
ATOM 1129 N N . GLU A 1 145 ? -12.581 10.332 19.656 1.00 93.69 145 GLU A N 1
ATOM 1130 C CA . GLU A 1 145 ? -12.111 11.623 19.148 1.00 93.69 145 GLU A CA 1
ATOM 1131 C C . GLU A 1 145 ? -13.165 12.719 19.337 1.00 93.69 145 GLU A C 1
ATOM 1133 O O . GLU A 1 145 ? -12.826 13.828 19.748 1.00 93.69 145 GLU A O 1
ATOM 1138 N N . ALA A 1 146 ? -14.445 12.408 19.112 1.00 93.94 146 ALA A N 1
ATOM 1139 C CA . ALA A 1 146 ? -15.537 13.351 19.324 1.00 93.94 146 ALA A CA 1
ATOM 1140 C C . ALA A 1 146 ? -15.713 13.707 20.812 1.00 93.94 146 ALA A C 1
ATOM 1142 O O . ALA A 1 146 ? -15.906 14.876 21.140 1.00 93.94 146 ALA A O 1
ATOM 1143 N N . GLN A 1 147 ? -15.600 12.733 21.724 1.00 93.00 147 GLN A N 1
ATOM 1144 C CA . GLN A 1 147 ? -15.599 12.982 23.175 1.00 93.00 147 GLN A CA 1
ATOM 1145 C C . GLN A 1 147 ? -14.425 13.875 23.589 1.00 93.00 147 GLN A C 1
ATOM 1147 O O . GLN A 1 147 ? -14.599 14.821 24.358 1.00 93.00 147 GLN A O 1
ATOM 1152 N N . LYS A 1 148 ? -13.231 13.605 23.046 1.00 92.31 148 LYS A N 1
ATOM 1153 C CA . LYS A 1 148 ? -12.042 14.428 23.279 1.00 92.31 148 LYS A CA 1
ATOM 1154 C C . LYS A 1 148 ? -12.242 15.859 22.774 1.00 92.31 148 LYS A C 1
ATOM 1156 O O . LYS A 1 148 ? -11.921 16.794 23.499 1.00 92.31 148 LYS A O 1
ATOM 1161 N N . ALA A 1 149 ? -12.808 16.032 21.580 1.00 92.94 149 ALA A N 1
ATOM 1162 C CA . ALA A 1 149 ? -13.087 17.345 20.998 1.00 92.94 149 ALA A CA 1
ATOM 1163 C C . ALA A 1 149 ? -14.131 18.149 21.795 1.00 92.94 149 ALA A C 1
ATOM 1165 O O . ALA A 1 149 ? -14.045 19.371 21.852 1.00 92.94 149 ALA A O 1
ATOM 1166 N N . ARG A 1 150 ? -15.085 17.476 22.453 1.00 94.25 150 ARG A N 1
ATOM 1167 C CA . ARG A 1 150 ? -16.073 18.104 23.349 1.00 94.25 150 ARG A CA 1
ATOM 1168 C C . ARG A 1 150 ? -15.530 18.461 24.741 1.00 94.25 150 ARG A C 1
ATOM 1170 O O . ARG A 1 150 ? -16.287 18.966 25.562 1.00 94.25 150 ARG A O 1
ATOM 1177 N N . GLY A 1 151 ? -14.258 18.181 25.034 1.00 90.62 151 GLY A N 1
ATOM 1178 C CA . GLY A 1 151 ? -13.653 18.468 26.340 1.00 90.62 151 GLY A CA 1
ATOM 1179 C C . GLY A 1 151 ? -14.041 17.484 27.452 1.00 90.62 151 GLY A C 1
ATOM 1180 O O . GLY A 1 151 ? -13.671 17.681 28.606 1.00 90.62 151 GLY A O 1
ATOM 1181 N N . GLU A 1 152 ? -14.723 16.374 27.141 1.00 90.06 152 GLU A N 1
ATOM 1182 C CA . GLU A 1 152 ? -15.169 15.398 28.154 1.00 90.06 152 GLU A CA 1
ATOM 1183 C C . GLU A 1 152 ? -14.004 14.743 28.916 1.00 90.06 152 GLU A C 1
ATOM 1185 O O . GLU A 1 152 ? -14.185 14.213 30.011 1.00 90.06 152 GLU A O 1
ATOM 1190 N N . PHE A 1 153 ? -12.796 14.761 28.348 1.00 89.56 153 PHE A N 1
ATOM 1191 C CA . PHE A 1 153 ? -11.606 14.174 28.967 1.00 89.56 153 PHE A CA 1
ATOM 1192 C C . PHE A 1 153 ? -11.086 15.027 30.128 1.00 89.56 153 PHE A C 1
ATOM 1194 O O . PHE A 1 153 ? -10.471 14.484 31.044 1.00 89.56 153 PHE A O 1
ATOM 1201 N N . GLU A 1 154 ? -11.352 16.334 30.112 1.00 88.88 154 GLU A N 1
ATOM 1202 C CA . GLU A 1 154 ? -10.939 17.272 31.162 1.00 88.88 154 GLU A CA 1
ATOM 1203 C C . GLU A 1 154 ? -11.767 17.093 32.439 1.00 88.88 154 GLU A C 1
ATOM 1205 O O . GLU A 1 154 ? -11.279 17.342 33.538 1.00 88.88 154 GLU A O 1
ATOM 1210 N N . MET A 1 155 ? -12.993 16.574 32.304 1.00 88.69 155 MET A N 1
ATOM 1211 C CA . MET A 1 155 ? -13.881 16.243 33.424 1.00 88.69 155 MET A CA 1
ATOM 1212 C C . MET A 1 155 ? -13.535 14.904 34.095 1.00 88.69 155 MET A C 1
ATOM 1214 O O . MET A 1 155 ? -14.157 14.533 35.091 1.00 88.69 155 MET A O 1
ATOM 1218 N N . ARG A 1 156 ? -12.564 14.152 33.560 1.00 90.00 156 ARG A N 1
ATOM 1219 C CA . ARG A 1 156 ? -12.134 12.853 34.098 1.00 90.00 156 ARG A CA 1
ATOM 1220 C C . ARG A 1 156 ? -10.849 12.971 34.903 1.00 90.00 156 ARG A C 1
ATOM 1222 O O . ARG A 1 156 ? -10.104 13.945 34.820 1.00 90.00 156 ARG A O 1
ATOM 1229 N N . THR A 1 157 ? -10.533 11.925 35.662 1.00 94.88 157 THR A N 1
ATOM 1230 C CA . THR A 1 157 ? -9.246 11.868 36.360 1.00 94.88 157 THR A CA 1
ATOM 1231 C C . THR A 1 157 ? -8.087 11.825 35.357 1.00 94.88 157 THR A C 1
ATOM 1233 O O . THR A 1 157 ? -8.187 11.207 34.293 1.00 94.88 157 THR A O 1
ATOM 1236 N N . LYS A 1 158 ? -6.929 12.408 35.710 1.00 93.06 158 LYS A N 1
ATOM 1237 C CA . LYS A 1 158 ? -5.726 12.408 34.846 1.00 93.06 158 LYS A CA 1
ATOM 1238 C C . LYS A 1 158 ? -5.344 11.002 34.361 1.00 93.06 158 LYS A C 1
ATOM 1240 O O . LYS A 1 158 ? -4.911 10.831 33.223 1.00 93.06 158 LYS A O 1
ATOM 1245 N N . LYS A 1 159 ? -5.528 9.985 35.212 1.00 94.19 159 LYS A N 1
ATOM 1246 C CA . LYS A 1 159 ? -5.236 8.580 34.890 1.00 94.19 159 LYS A CA 1
ATOM 1247 C C . LYS A 1 159 ? -6.189 8.022 33.829 1.00 94.19 159 LYS A C 1
ATOM 1249 O O . LYS A 1 159 ? -5.745 7.313 32.932 1.00 94.19 159 LYS A O 1
ATOM 1254 N N . GLU A 1 160 ? -7.479 8.331 33.913 1.00 93.50 160 GLU A N 1
ATOM 1255 C CA . GLU A 1 160 ? -8.476 7.900 32.925 1.00 93.50 160 GLU A CA 1
ATOM 1256 C C . GLU A 1 160 ? -8.315 8.645 31.603 1.00 93.50 160 GLU A C 1
ATOM 1258 O O . GLU A 1 160 ? -8.276 8.009 30.552 1.00 93.50 160 GLU A O 1
ATOM 1263 N N . ALA A 1 161 ? -8.127 9.966 31.654 1.00 92.69 161 ALA A N 1
ATOM 1264 C CA . ALA A 1 161 ? -7.855 10.778 30.473 1.00 92.69 161 ALA A CA 1
ATOM 1265 C C . ALA A 1 161 ? -6.587 10.300 29.741 1.00 92.69 161 ALA A C 1
ATOM 1267 O O . ALA A 1 161 ? -6.572 10.194 28.516 1.00 92.69 161 ALA A O 1
ATOM 1268 N N . SER A 1 162 ? -5.529 9.944 30.479 1.00 94.06 162 SER A N 1
ATOM 1269 C CA . SER A 1 162 ? -4.311 9.363 29.903 1.00 94.06 162 SER A CA 1
ATOM 1270 C C . SER A 1 162 ? -4.573 8.007 29.235 1.00 94.06 162 SER A C 1
ATOM 1272 O O . SER A 1 162 ? -4.139 7.801 28.103 1.00 94.06 162 SER A O 1
ATOM 1274 N N . LYS A 1 163 ? -5.341 7.108 29.869 1.00 94.94 163 LYS A N 1
ATOM 1275 C CA . LYS A 1 163 ? -5.718 5.816 29.267 1.00 94.94 163 LYS A CA 1
ATOM 1276 C C . LYS A 1 163 ? -6.506 5.984 27.969 1.00 94.94 163 LYS A C 1
ATOM 1278 O O . LYS A 1 163 ? -6.234 5.269 27.010 1.00 94.94 163 LYS A O 1
ATOM 1283 N N . LEU A 1 164 ? -7.461 6.912 27.932 1.00 93.56 164 LEU A N 1
ATOM 1284 C CA . LEU A 1 164 ? -8.254 7.178 26.731 1.00 93.56 164 LEU A CA 1
ATOM 1285 C C . LEU A 1 164 ? -7.401 7.792 25.617 1.00 93.56 164 LEU A C 1
ATOM 1287 O O . LEU A 1 164 ? -7.516 7.381 24.467 1.00 93.56 164 LEU A O 1
ATOM 1291 N N . ASN A 1 165 ? -6.496 8.717 25.947 1.00 93.75 165 ASN A N 1
ATOM 1292 C CA . ASN A 1 165 ? -5.551 9.261 24.970 1.00 93.75 165 ASN A CA 1
ATOM 1293 C C . ASN A 1 165 ? -4.631 8.178 24.393 1.00 93.75 165 ASN A C 1
ATOM 1295 O O . ASN A 1 165 ? -4.402 8.159 23.187 1.00 93.75 165 ASN A O 1
ATOM 1299 N N . GLU A 1 166 ? -4.148 7.252 25.222 1.00 94.81 166 GLU A N 1
ATOM 1300 C CA . GLU A 1 166 ? -3.336 6.128 24.753 1.00 94.81 166 GLU A CA 1
ATOM 1301 C C . GLU A 1 166 ? -4.142 5.172 23.861 1.00 94.81 166 GLU A C 1
ATOM 1303 O O . GLU A 1 166 ? -3.625 4.663 22.868 1.00 94.81 166 GLU A O 1
ATOM 1308 N N . GLN A 1 167 ? -5.422 4.948 24.175 1.00 94.06 167 GLN A N 1
ATOM 1309 C CA . GLN A 1 167 ? -6.322 4.175 23.316 1.00 94.06 167 GLN A CA 1
ATOM 1310 C C . GLN A 1 167 ? -6.542 4.851 21.961 1.00 94.06 167 GLN A C 1
ATOM 1312 O O . GLN A 1 167 ? -6.424 4.171 20.943 1.00 94.06 167 GLN A O 1
ATOM 1317 N N . ILE A 1 168 ? -6.808 6.163 21.939 1.00 94.69 168 ILE A N 1
ATOM 1318 C CA . ILE A 1 168 ? -6.915 6.939 20.695 1.00 94.69 168 ILE A CA 1
ATOM 1319 C C . ILE A 1 168 ? -5.623 6.791 19.900 1.00 94.69 168 ILE A C 1
ATOM 1321 O O . ILE A 1 168 ? -5.676 6.375 18.753 1.00 94.69 168 ILE A O 1
ATOM 1325 N N . ARG A 1 169 ? -4.461 7.032 20.519 1.00 94.81 169 ARG A N 1
ATOM 1326 C CA . ARG A 1 169 ? -3.161 6.950 19.842 1.00 94.81 169 ARG A CA 1
ATOM 1327 C C . ARG A 1 169 ? -2.951 5.593 19.168 1.00 94.81 169 ARG A C 1
ATOM 1329 O O . ARG A 1 169 ? -2.669 5.545 17.977 1.00 94.81 169 ARG A O 1
ATOM 1336 N N . LYS A 1 170 ? -3.164 4.495 19.901 1.00 93.19 170 LYS A N 1
ATOM 1337 C CA . LYS A 1 170 ? -3.023 3.127 19.370 1.00 93.19 170 LYS A CA 1
ATOM 1338 C C . LYS A 1 170 ? -4.001 2.830 18.237 1.00 93.19 170 LYS A C 1
ATOM 1340 O O . LYS A 1 170 ? -3.634 2.174 17.268 1.00 93.19 170 LYS A O 1
ATOM 1345 N N . LEU A 1 171 ? -5.251 3.275 18.365 1.00 92.56 171 LEU A N 1
ATOM 1346 C CA . LEU A 1 171 ? -6.265 3.061 17.335 1.00 92.56 171 LEU A CA 1
ATOM 1347 C C . LEU A 1 171 ? -5.985 3.904 16.087 1.00 92.56 171 LEU A C 1
ATOM 1349 O O . LEU A 1 171 ? -6.089 3.375 14.987 1.00 92.56 171 LEU A O 1
ATOM 1353 N N . THR A 1 172 ? -5.580 5.164 16.238 1.00 93.00 172 THR A N 1
ATOM 1354 C CA . THR A 1 172 ? -5.192 6.041 15.127 1.00 93.00 172 THR A CA 1
ATOM 1355 C C . THR A 1 172 ? -3.948 5.518 14.410 1.00 93.00 172 THR A C 1
ATOM 1357 O O . THR A 1 172 ? -3.922 5.520 13.185 1.00 93.00 172 THR A O 1
ATOM 1360 N N . GLU A 1 173 ? -2.948 5.007 15.137 1.00 90.88 173 GLU A N 1
ATOM 1361 C CA . GLU A 1 173 ? -1.746 4.410 14.536 1.00 90.88 173 GLU A CA 1
ATOM 1362 C C . GLU A 1 173 ? -2.073 3.214 13.622 1.00 90.88 173 GLU A C 1
ATOM 1364 O O . GLU A 1 173 ? -1.404 3.023 12.611 1.00 90.88 173 GLU A O 1
ATOM 1369 N N . VAL A 1 174 ? -3.088 2.408 13.957 1.00 90.69 174 VAL A N 1
ATOM 1370 C CA . VAL A 1 174 ? -3.427 1.186 13.200 1.00 90.69 174 VAL A CA 1
ATOM 1371 C C . VAL A 1 174 ? -4.525 1.419 12.160 1.00 90.69 174 VAL A C 1
ATOM 1373 O O . VAL A 1 174 ? -4.438 0.895 11.055 1.00 90.69 174 VAL A O 1
ATOM 1376 N N . LEU A 1 175 ? -5.568 2.174 12.507 1.00 91.38 175 LEU A N 1
ATOM 1377 C CA . LEU A 1 175 ? -6.791 2.322 11.707 1.00 91.38 175 LEU A CA 1
ATOM 1378 C C . LEU A 1 175 ? -6.948 3.719 11.091 1.00 91.38 175 LEU A C 1
ATOM 1380 O O . LEU A 1 175 ? -7.904 3.951 10.356 1.00 91.38 175 LEU A O 1
ATOM 1384 N N . GLY A 1 176 ? -6.046 4.660 11.386 1.00 90.75 176 GLY A N 1
ATOM 1385 C CA . GLY A 1 176 ? -6.171 6.049 10.943 1.00 90.75 176 GLY A CA 1
ATOM 1386 C C . GLY A 1 176 ? -6.239 6.198 9.424 1.00 90.75 176 GLY A C 1
ATOM 1387 O O . GLY A 1 176 ? -7.063 6.962 8.932 1.00 90.75 176 GLY A O 1
ATOM 1388 N N . GLY A 1 177 ? -5.442 5.424 8.682 1.00 91.56 177 GLY A N 1
ATOM 1389 C CA . GLY A 1 177 ? -5.391 5.508 7.219 1.00 91.56 177 GLY A CA 1
ATOM 1390 C C . GLY A 1 177 ? -6.583 4.875 6.489 1.00 91.56 177 GLY A C 1
ATOM 1391 O O . GLY A 1 177 ? -6.781 5.148 5.313 1.00 91.56 177 GLY A O 1
ATOM 1392 N N . ILE A 1 178 ? -7.421 4.090 7.173 1.00 93.56 178 ILE A N 1
ATOM 1393 C CA . ILE A 1 178 ? -8.685 3.551 6.625 1.00 93.56 178 ILE A CA 1
ATOM 1394 C C . ILE A 1 178 ? -9.920 4.262 7.186 1.00 93.56 178 ILE A C 1
ATOM 1396 O O . ILE A 1 178 ? -11.058 3.808 7.034 1.00 93.56 178 ILE A O 1
ATOM 1400 N N . LYS A 1 179 ? -9.710 5.372 7.894 1.00 89.31 179 LYS A N 1
ATOM 1401 C CA . LYS A 1 179 ? -10.795 6.163 8.459 1.00 89.31 179 LYS A CA 1
ATOM 1402 C C . LYS A 1 179 ? -11.640 6.752 7.332 1.00 89.31 179 LYS A C 1
ATOM 1404 O O . LYS A 1 179 ? -11.123 7.372 6.414 1.00 89.31 179 LYS A O 1
ATOM 1409 N N . GLY A 1 180 ? -12.956 6.574 7.424 1.00 85.44 180 GLY A N 1
ATOM 1410 C CA . GLY A 1 180 ? -13.894 7.058 6.407 1.00 85.44 180 GLY A CA 1
ATOM 1411 C C . GLY A 1 180 ? -14.072 6.121 5.211 1.00 85.44 180 GLY A C 1
ATOM 1412 O O . GLY A 1 180 ? -14.839 6.452 4.313 1.00 85.44 180 GLY A O 1
ATOM 1413 N N . MET A 1 181 ? -13.431 4.948 5.209 1.00 90.38 181 MET A N 1
ATOM 1414 C CA . MET A 1 181 ? -13.665 3.922 4.197 1.00 90.38 181 MET A CA 1
ATOM 1415 C C . MET A 1 181 ? -15.069 3.315 4.375 1.00 90.38 181 MET A C 1
ATOM 1417 O O . MET A 1 181 ? -15.343 2.727 5.430 1.00 90.38 181 MET A O 1
ATOM 1421 N N . PRO A 1 182 ? -15.987 3.490 3.402 1.00 84.38 182 PRO A N 1
ATOM 1422 C CA . PRO A 1 182 ? -17.374 3.069 3.569 1.00 84.38 182 PRO A CA 1
ATOM 1423 C C . PRO A 1 182 ? -17.511 1.547 3.508 1.00 84.38 182 PRO A C 1
ATOM 1425 O O . PRO A 1 182 ? -18.155 0.973 4.389 1.00 84.38 182 PRO A O 1
ATOM 1428 N N . ASP A 1 183 ? -16.851 0.928 2.530 1.00 91.56 183 ASP A N 1
ATOM 1429 C CA . ASP A 1 183 ? -16.934 -0.487 2.167 1.00 91.56 183 ASP A CA 1
ATOM 1430 C C . ASP A 1 183 ? -15.531 -1.042 1.868 1.00 91.56 183 ASP A C 1
ATOM 1432 O O . ASP A 1 183 ? -14.536 -0.329 1.999 1.00 91.56 183 ASP A O 1
ATOM 1436 N N . LEU A 1 184 ? -15.434 -2.320 1.497 1.00 94.69 184 LEU A N 1
ATOM 1437 C CA . LEU A 1 184 ? -14.159 -2.946 1.140 1.00 94.69 184 LEU A CA 1
ATOM 1438 C C . LEU A 1 184 ? -13.488 -2.233 -0.053 1.00 94.69 184 LEU A C 1
ATOM 1440 O O . LEU A 1 184 ? -14.188 -1.724 -0.933 1.00 94.69 184 LEU A O 1
ATOM 1444 N N . PRO A 1 185 ? -12.144 -2.192 -0.101 1.00 96.38 185 PRO A N 1
ATOM 1445 C CA . PRO A 1 185 ? -11.432 -1.633 -1.240 1.00 96.38 185 PRO A CA 1
ATOM 1446 C C . PRO A 1 185 ? -11.659 -2.487 -2.491 1.00 96.38 185 PRO A C 1
ATOM 1448 O O . PRO A 1 185 ? -11.797 -3.706 -2.412 1.00 96.38 185 PRO A O 1
ATOM 1451 N N . SER A 1 186 ? -11.670 -1.832 -3.648 1.00 96.62 186 SER A N 1
ATOM 1452 C CA . SER A 1 186 ? -11.831 -2.481 -4.951 1.00 96.62 186 SER A CA 1
ATOM 1453 C C . SER A 1 186 ? -10.523 -3.079 -5.467 1.00 96.62 186 SER A C 1
ATOM 1455 O O . SER A 1 186 ? -10.558 -4.001 -6.268 1.00 96.62 186 SER A O 1
ATOM 1457 N N . ALA A 1 187 ? -9.382 -2.555 -5.014 1.00 97.56 187 ALA A N 1
ATOM 1458 C CA . ALA A 1 187 ? -8.061 -3.120 -5.257 1.00 97.56 187 ALA A CA 1
ATOM 1459 C C . ALA A 1 187 ? -7.102 -2.752 -4.120 1.00 97.56 187 ALA A C 1
ATOM 1461 O O . ALA A 1 187 ? -7.335 -1.803 -3.358 1.00 97.56 187 ALA A O 1
ATOM 1462 N N . MET A 1 188 ? -5.991 -3.476 -4.034 1.00 97.62 188 MET A N 1
ATOM 1463 C CA . MET A 1 188 ? -4.920 -3.207 -3.078 1.00 97.62 188 MET A CA 1
ATOM 1464 C C . MET A 1 188 ? -3.595 -2.984 -3.790 1.00 97.62 188 MET A C 1
ATOM 1466 O O . MET A 1 188 ? -3.249 -3.720 -4.708 1.00 97.62 188 MET A O 1
ATOM 1470 N N . PHE A 1 189 ? -2.834 -1.998 -3.323 1.00 98.12 189 PHE A N 1
ATOM 1471 C CA . PHE A 1 189 ? -1.433 -1.828 -3.681 1.00 98.12 189 PHE A CA 1
ATOM 1472 C C . PHE A 1 189 ? -0.553 -2.189 -2.485 1.00 98.12 189 PHE A C 1
ATOM 1474 O O . PHE A 1 189 ? -0.675 -1.573 -1.426 1.00 98.12 189 PHE A O 1
ATOM 1481 N N . VAL A 1 190 ? 0.319 -3.184 -2.638 1.00 97.88 190 VAL A N 1
ATOM 1482 C CA . VAL A 1 190 ? 1.105 -3.770 -1.545 1.00 97.88 190 VAL A CA 1
ATOM 1483 C C . VAL A 1 190 ? 2.603 -3.611 -1.797 1.00 97.88 190 VAL A C 1
ATOM 1485 O O . VAL A 1 190 ? 3.122 -3.943 -2.862 1.00 97.88 190 VAL A O 1
ATOM 1488 N N . ILE A 1 191 ? 3.322 -3.133 -0.783 1.00 96.50 191 ILE A N 1
ATOM 1489 C CA . ILE A 1 191 ? 4.785 -3.059 -0.775 1.00 96.50 191 ILE A CA 1
ATOM 1490 C C . ILE A 1 191 ? 5.333 -4.177 0.108 1.00 96.50 191 ILE A C 1
ATOM 1492 O O . ILE A 1 191 ? 5.011 -4.234 1.294 1.00 96.50 191 ILE A O 1
ATOM 1496 N N . ASP A 1 192 ? 6.195 -5.016 -0.466 1.00 94.69 192 ASP A N 1
ATOM 1497 C CA . ASP A 1 192 ? 6.669 -6.283 0.105 1.00 94.69 192 ASP A CA 1
ATOM 1498 C C . ASP A 1 192 ? 5.529 -7.285 0.402 1.00 94.69 192 ASP A C 1
ATOM 1500 O O . ASP A 1 192 ? 5.090 -7.424 1.552 1.00 94.69 192 ASP A O 1
ATOM 1504 N N . PRO A 1 193 ? 5.064 -8.049 -0.603 1.00 94.56 193 PRO A N 1
ATOM 1505 C CA . PRO A 1 193 ? 4.041 -9.078 -0.403 1.00 94.56 193 PRO A CA 1
ATOM 1506 C C . PRO A 1 193 ? 4.503 -10.208 0.535 1.00 94.56 193 PRO A C 1
ATOM 1508 O O . PRO A 1 193 ? 3.676 -10.833 1.202 1.00 94.56 193 PRO A O 1
ATOM 1511 N N . HIS A 1 194 ? 5.814 -10.456 0.652 1.00 92.38 194 HIS A N 1
ATOM 1512 C CA . HIS A 1 194 ? 6.348 -11.463 1.568 1.00 92.38 194 HIS A CA 1
ATOM 1513 C C . HIS A 1 194 ? 6.174 -11.023 3.031 1.00 92.38 194 HIS A C 1
ATOM 1515 O O . HIS A 1 194 ? 5.791 -11.825 3.889 1.00 92.38 194 HIS A O 1
ATOM 1521 N N . LYS A 1 195 ? 6.411 -9.743 3.337 1.00 93.44 195 LYS A N 1
ATOM 1522 C CA . LYS A 1 195 ? 6.177 -9.184 4.676 1.00 93.44 195 LYS A CA 1
ATOM 1523 C C . LYS A 1 195 ? 4.698 -8.957 4.973 1.00 93.44 195 LYS A C 1
ATOM 1525 O O . LYS A 1 195 ? 4.268 -9.212 6.098 1.00 93.44 195 LYS A O 1
ATOM 1530 N N . GLU A 1 196 ? 3.916 -8.546 3.981 1.00 95.88 196 GLU A N 1
ATOM 1531 C CA . GLU A 1 196 ? 2.474 -8.305 4.109 1.00 95.88 196 GLU A CA 1
ATOM 1532 C C . GLU A 1 196 ? 1.623 -9.552 3.820 1.00 95.88 196 GLU A C 1
ATOM 1534 O O . GLU A 1 196 ? 0.485 -9.456 3.359 1.00 95.88 196 GLU A O 1
ATOM 1539 N N . ARG A 1 197 ? 2.132 -10.750 4.142 1.00 95.00 197 ARG A N 1
ATOM 1540 C CA . ARG A 1 197 ? 1.475 -12.021 3.791 1.00 95.00 197 ARG A CA 1
ATOM 1541 C C . ARG A 1 197 ? 0.031 -12.130 4.279 1.00 95.00 197 ARG A C 1
ATOM 1543 O O . ARG A 1 197 ? -0.809 -12.709 3.600 1.00 95.00 197 ARG A O 1
ATOM 1550 N N . ILE A 1 198 ? -0.276 -11.590 5.459 1.00 95.94 198 ILE A N 1
ATOM 1551 C CA . ILE A 1 198 ? -1.645 -11.621 5.998 1.00 95.94 198 ILE A CA 1
ATOM 1552 C C . ILE A 1 198 ? -2.583 -10.788 5.116 1.00 95.94 198 ILE A C 1
ATOM 1554 O O . ILE A 1 198 ? -3.688 -11.239 4.829 1.00 95.94 198 ILE A O 1
ATOM 1558 N N . ALA A 1 199 ? -2.133 -9.620 4.650 1.00 96.50 199 ALA A N 1
ATOM 1559 C CA . ALA A 1 199 ? -2.906 -8.771 3.751 1.00 96.50 199 ALA A CA 1
ATOM 1560 C C . ALA A 1 199 ? -3.150 -9.472 2.406 1.00 96.50 199 ALA A C 1
ATOM 1562 O O . ALA A 1 199 ? -4.293 -9.527 1.960 1.00 96.50 199 ALA A O 1
ATOM 1563 N N . MET A 1 200 ? -2.111 -10.096 1.833 1.00 96.75 200 MET A N 1
ATOM 1564 C CA . MET A 1 200 ? -2.205 -10.887 0.596 1.00 96.75 200 MET A CA 1
ATOM 1565 C C . MET A 1 200 ? -3.224 -12.028 0.717 1.00 96.75 200 MET A C 1
ATOM 1567 O O . MET A 1 200 ? -4.099 -12.186 -0.127 1.00 96.75 200 MET A O 1
ATOM 1571 N N . LEU A 1 201 ? -3.164 -12.803 1.806 1.00 96.50 201 LEU A N 1
ATOM 1572 C CA . LEU A 1 201 ? -4.080 -13.925 2.034 1.00 96.50 201 LEU A CA 1
ATOM 1573 C C . LEU A 1 201 ? -5.529 -13.476 2.253 1.00 96.50 201 LEU A C 1
ATOM 1575 O O . LEU A 1 201 ? -6.460 -14.191 1.883 1.00 96.50 201 LEU A O 1
ATOM 1579 N N . GLU A 1 202 ? -5.740 -12.328 2.896 1.00 97.12 202 GLU A N 1
ATOM 1580 C CA . GLU A 1 202 ? -7.076 -11.755 3.048 1.00 97.12 202 GLU A CA 1
ATOM 1581 C C . GLU A 1 202 ? -7.630 -11.233 1.720 1.00 97.12 202 GLU A C 1
ATOM 1583 O O . GLU A 1 202 ? -8.801 -11.479 1.439 1.00 97.12 202 GLU A O 1
ATOM 1588 N N . ALA A 1 203 ? -6.797 -10.576 0.907 1.00 96.88 203 ALA A N 1
ATOM 1589 C CA . ALA A 1 203 ? -7.164 -10.107 -0.426 1.00 96.88 203 ALA A CA 1
ATOM 1590 C C . ALA A 1 203 ? -7.556 -11.276 -1.337 1.00 96.88 203 ALA A C 1
ATOM 1592 O O . ALA A 1 203 ? -8.654 -11.277 -1.887 1.00 96.88 203 ALA A O 1
ATOM 1593 N N . LEU A 1 204 ? -6.727 -12.325 -1.376 1.00 95.25 204 LEU A N 1
ATOM 1594 C CA . LEU A 1 204 ? -6.978 -13.537 -2.156 1.00 95.25 204 LEU A CA 1
ATOM 1595 C C . LEU A 1 204 ? -8.301 -14.214 -1.769 1.00 95.25 204 LEU A C 1
ATOM 1597 O O . LEU A 1 204 ? -9.061 -14.642 -2.629 1.00 95.25 204 LEU A O 1
ATOM 1601 N N . ARG A 1 205 ? -8.606 -14.297 -0.468 1.00 96.12 205 ARG A N 1
ATOM 1602 C CA . ARG A 1 205 ? -9.862 -14.894 0.025 1.00 96.12 205 ARG A CA 1
ATOM 1603 C C . ARG A 1 205 ? -11.110 -14.103 -0.347 1.00 96.12 205 ARG A C 1
ATOM 1605 O O . ARG A 1 205 ? -12.191 -14.681 -0.369 1.00 96.12 205 ARG A O 1
ATOM 1612 N N . LEU A 1 206 ? -10.968 -12.796 -0.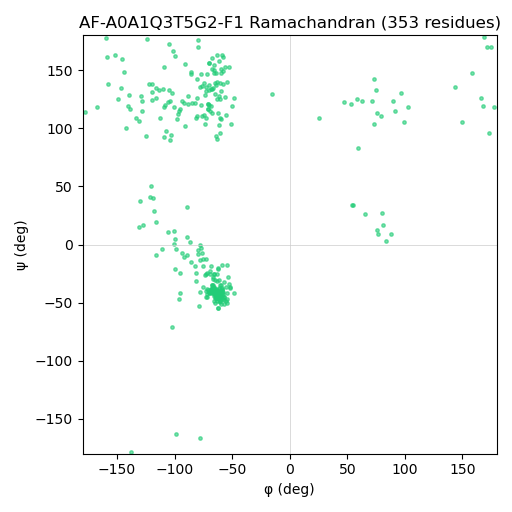525 1.00 96.06 206 LEU A N 1
ATOM 1613 C CA . LEU A 1 206 ? -12.058 -11.890 -0.876 1.00 96.06 206 LEU A CA 1
ATOM 1614 C C . LEU A 1 206 ? -12.074 -11.554 -2.368 1.00 96.06 206 LEU A C 1
ATOM 1616 O O . LEU A 1 206 ? -12.886 -10.726 -2.769 1.00 96.06 206 LEU A O 1
ATOM 1620 N N . GLU A 1 207 ? -11.188 -12.173 -3.155 1.00 95.94 207 GLU A N 1
ATOM 1621 C CA . GLU A 1 207 ? -11.032 -11.928 -4.593 1.00 95.94 207 GLU A CA 1
ATOM 1622 C C . GLU A 1 207 ? -10.781 -10.441 -4.909 1.00 95.94 207 GLU A C 1
ATOM 1624 O O . GLU A 1 207 ? -11.227 -9.912 -5.925 1.00 95.94 207 GLU A O 1
ATOM 1629 N N . ILE A 1 208 ? -10.071 -9.747 -4.013 1.00 96.94 208 ILE A N 1
ATOM 1630 C CA . ILE A 1 208 ? -9.669 -8.355 -4.221 1.00 96.94 208 ILE A CA 1
ATOM 1631 C C . ILE A 1 208 ? -8.372 -8.364 -5.039 1.00 96.94 208 ILE A C 1
ATOM 1633 O O . ILE A 1 208 ? -7.387 -8.927 -4.557 1.00 96.94 208 ILE A O 1
ATOM 1637 N N . PRO A 1 209 ? -8.336 -7.721 -6.221 1.00 97.25 209 PRO A N 1
ATOM 1638 C CA . PRO A 1 209 ? -7.147 -7.689 -7.060 1.00 97.25 209 PRO A CA 1
ATOM 1639 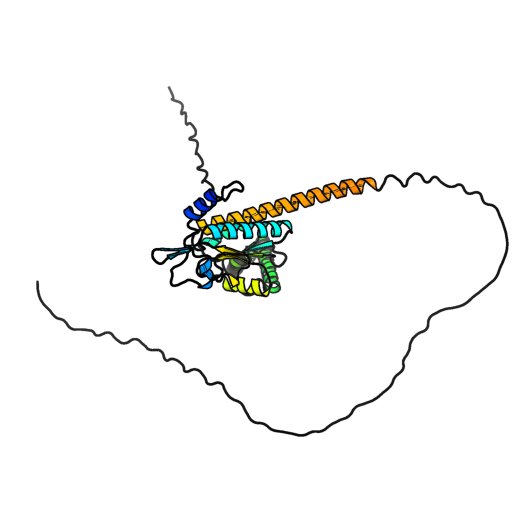C C . PRO A 1 209 ? -5.992 -6.958 -6.372 1.00 97.25 209 PRO A C 1
ATOM 1641 O O . PRO A 1 209 ? -6.169 -5.889 -5.769 1.00 97.25 209 PRO A O 1
ATOM 1644 N N . VAL A 1 210 ? -4.796 -7.531 -6.491 1.00 97.88 210 VAL A N 1
ATOM 1645 C CA . VAL A 1 210 ? -3.577 -7.046 -5.849 1.00 97.88 210 VAL A CA 1
ATOM 1646 C C . VAL A 1 210 ? -2.541 -6.602 -6.872 1.00 97.88 210 VAL A C 1
ATOM 1648 O O . VAL A 1 210 ? -2.093 -7.352 -7.737 1.00 97.88 210 VAL A O 1
ATOM 1651 N N . ILE A 1 211 ? -2.094 -5.367 -6.696 1.00 98.06 211 ILE A N 1
ATOM 1652 C CA . ILE A 1 211 ? -0.923 -4.791 -7.343 1.00 98.06 211 ILE A CA 1
ATOM 1653 C C . ILE A 1 211 ? 0.198 -4.808 -6.311 1.00 98.06 211 ILE A C 1
ATOM 1655 O O . ILE A 1 211 ? -0.006 -4.342 -5.188 1.00 98.06 211 ILE A O 1
ATOM 1659 N N . ALA A 1 212 ? 1.386 -5.299 -6.650 1.00 97.38 212 ALA A N 1
ATOM 1660 C CA . ALA A 1 212 ? 2.481 -5.302 -5.684 1.00 97.38 212 ALA A CA 1
ATOM 1661 C C . ALA A 1 212 ? 3.852 -5.038 -6.300 1.00 97.38 212 ALA A C 1
ATOM 1663 O O . ALA A 1 212 ? 4.138 -5.436 -7.431 1.00 97.38 212 ALA A O 1
ATOM 1664 N N . ILE A 1 213 ? 4.716 -4.396 -5.506 1.00 96.25 213 ILE A N 1
ATO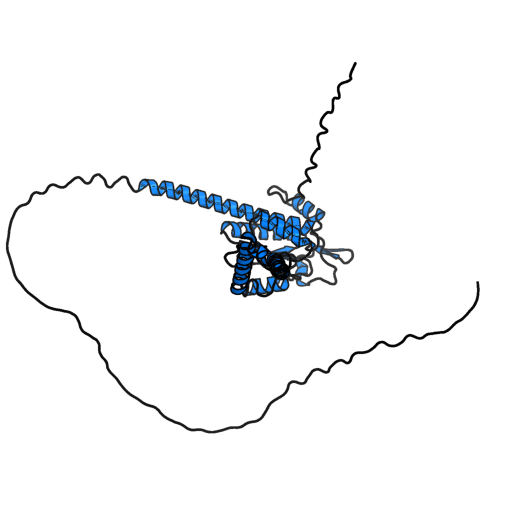M 1665 C CA . ILE A 1 213 ? 6.149 -4.336 -5.800 1.00 96.25 213 ILE A CA 1
ATOM 1666 C C . ILE A 1 213 ? 6.748 -5.693 -5.435 1.00 96.25 213 ILE A C 1
ATOM 1668 O O . ILE A 1 213 ? 6.805 -6.054 -4.257 1.00 96.25 213 ILE A O 1
ATOM 1672 N N . GLY A 1 214 ? 7.168 -6.444 -6.451 1.00 94.00 214 GLY A N 1
ATOM 1673 C CA . GLY A 1 214 ? 7.792 -7.751 -6.289 1.00 94.00 214 GLY A CA 1
ATOM 1674 C C . GLY A 1 214 ? 9.311 -7.652 -6.354 1.00 94.00 214 GLY A C 1
ATOM 1675 O O . GLY A 1 214 ? 9.869 -7.481 -7.438 1.00 94.00 214 GLY A O 1
ATOM 1676 N N . ASP A 1 215 ? 9.982 -7.820 -5.216 1.00 95.38 215 ASP A N 1
ATOM 1677 C CA . ASP A 1 215 ? 11.407 -8.152 -5.200 1.00 95.38 215 ASP A CA 1
ATOM 1678 C C . ASP A 1 215 ? 11.570 -9.665 -5.461 1.00 95.38 215 ASP A C 1
ATOM 1680 O O . ASP A 1 215 ? 10.630 -10.455 -5.480 1.00 95.38 215 ASP A O 1
ATOM 1684 N N . THR A 1 216 ? 12.795 -10.096 -5.674 1.00 94.88 216 THR A N 1
ATOM 1685 C CA . THR A 1 216 ? 13.241 -11.459 -5.950 1.00 94.88 216 THR A CA 1
ATOM 1686 C C . THR A 1 216 ? 12.814 -12.525 -4.943 1.00 94.88 216 THR A C 1
ATOM 1688 O O . THR A 1 216 ? 12.857 -13.701 -5.292 1.00 94.88 216 THR A O 1
ATOM 1691 N N . ASN A 1 217 ? 12.391 -12.170 -3.728 1.00 93.62 217 ASN A N 1
ATOM 1692 C CA . ASN A 1 217 ? 11.839 -13.090 -2.724 1.00 93.62 217 ASN A CA 1
ATOM 1693 C C . ASN A 1 217 ? 10.303 -13.234 -2.781 1.00 93.62 217 ASN A C 1
ATOM 1695 O O . ASN A 1 217 ? 9.763 -14.110 -2.102 1.00 93.62 217 ASN A O 1
ATOM 1699 N N . ALA A 1 218 ? 9.602 -12.394 -3.545 1.00 93.12 218 ALA A N 1
ATOM 1700 C CA . ALA A 1 218 ? 8.148 -12.431 -3.673 1.00 93.12 218 ALA A CA 1
ATOM 1701 C C . ALA A 1 218 ? 7.671 -13.671 -4.453 1.00 93.12 218 ALA A C 1
ATOM 1703 O O . ALA A 1 218 ? 8.421 -14.257 -5.233 1.00 93.12 218 ALA A O 1
ATOM 1704 N N . ASP A 1 219 ? 6.422 -14.096 -4.238 1.00 94.19 219 ASP A N 1
ATOM 1705 C CA . ASP A 1 219 ? 5.755 -15.078 -5.103 1.00 94.19 219 ASP A CA 1
ATOM 1706 C C . ASP A 1 219 ? 4.878 -14.332 -6.123 1.00 94.19 219 ASP A C 1
ATOM 1708 O O . ASP A 1 219 ? 3.901 -13.705 -5.709 1.00 94.19 219 ASP A O 1
ATOM 1712 N N . PRO A 1 220 ? 5.215 -14.355 -7.428 1.00 93.19 220 PRO A N 1
ATOM 1713 C CA . PRO A 1 220 ? 4.445 -13.646 -8.444 1.00 93.19 220 PRO A CA 1
ATOM 1714 C C . PRO A 1 220 ? 3.052 -14.247 -8.667 1.00 93.19 220 PRO A C 1
ATOM 1716 O O . PRO A 1 220 ? 2.194 -13.549 -9.188 1.00 93.19 220 PRO A O 1
ATOM 1719 N N . ASP A 1 221 ? 2.798 -15.496 -8.257 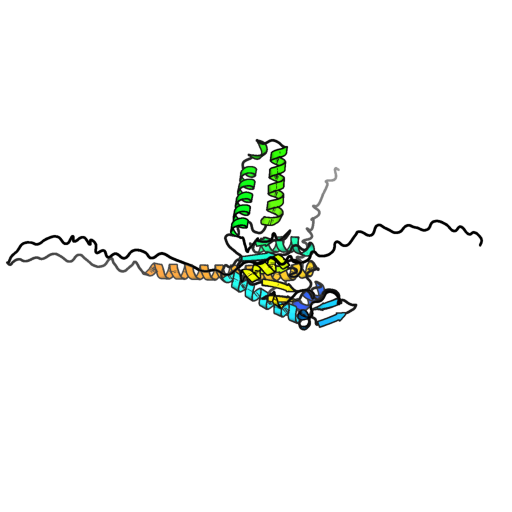1.00 92.50 221 ASP A N 1
ATOM 1720 C CA . ASP A 1 221 ? 1.492 -16.141 -8.456 1.00 92.50 221 ASP A CA 1
ATOM 1721 C C . ASP A 1 221 ? 0.418 -15.618 -7.483 1.00 92.50 221 ASP A C 1
ATOM 1723 O O . ASP A 1 221 ? -0.772 -15.815 -7.712 1.00 92.50 221 ASP A O 1
ATOM 1727 N N . GLU A 1 222 ? 0.821 -14.981 -6.376 1.00 90.88 222 GLU A N 1
ATOM 1728 C CA . GLU A 1 222 ? -0.103 -14.382 -5.400 1.00 90.88 222 GLU A CA 1
ATOM 1729 C C . GLU A 1 222 ? -0.499 -12.936 -5.776 1.00 90.88 222 GLU A C 1
ATOM 1731 O O . GLU A 1 222 ? -1.202 -12.282 -5.008 1.00 90.88 222 GLU A O 1
ATOM 1736 N N . ILE A 1 223 ? -0.023 -12.413 -6.914 1.00 95.12 223 ILE A N 1
ATOM 1737 C CA . ILE A 1 223 ? -0.128 -11.001 -7.301 1.00 95.12 223 ILE A CA 1
ATOM 1738 C C . ILE A 1 223 ? -0.714 -10.903 -8.716 1.00 95.12 223 ILE A C 1
ATOM 1740 O O . ILE A 1 223 ? -0.134 -11.423 -9.664 1.00 95.12 223 ILE A O 1
ATOM 1744 N N . ASP A 1 224 ? -1.818 -10.173 -8.880 1.00 96.44 224 ASP A N 1
ATOM 1745 C CA . ASP A 1 224 ? -2.469 -10.001 -10.187 1.00 96.44 224 ASP A CA 1
ATOM 1746 C C . ASP A 1 224 ? -1.671 -9.072 -11.116 1.00 96.44 224 ASP A C 1
ATOM 1748 O O . ASP A 1 224 ? -1.526 -9.339 -12.309 1.00 96.44 224 ASP A O 1
ATOM 1752 N N . TYR A 1 225 ? -1.118 -7.989 -10.559 1.00 97.00 225 TYR A N 1
ATOM 1753 C CA . TYR A 1 225 ? -0.301 -7.013 -11.284 1.00 97.00 225 TYR A CA 1
ATOM 1754 C C . TYR A 1 225 ? 1.060 -6.848 -10.604 1.00 97.00 225 TYR A C 1
ATOM 1756 O O . TYR A 1 225 ? 1.231 -6.063 -9.663 1.00 97.00 225 TYR A O 1
ATOM 1764 N N . VAL A 1 226 ? 2.043 -7.615 -11.074 1.00 96.62 226 VAL A N 1
ATOM 1765 C CA . VAL A 1 226 ? 3.412 -7.577 -10.549 1.00 96.62 226 VAL A CA 1
ATOM 1766 C C . VAL A 1 226 ? 4.162 -6.389 -11.145 1.00 96.62 226 VAL A C 1
ATOM 1768 O O . VAL A 1 226 ? 4.293 -6.273 -12.363 1.00 96.62 226 VAL A O 1
ATOM 1771 N N . VAL A 1 227 ? 4.725 -5.543 -10.281 1.00 96.81 227 VAL A N 1
ATOM 1772 C CA . VAL A 1 227 ? 5.728 -4.539 -10.654 1.00 96.81 227 VAL A CA 1
ATOM 1773 C C . VAL A 1 227 ? 7.082 -5.012 -10.116 1.00 96.81 227 VAL A C 1
ATOM 1775 O O . VAL A 1 227 ? 7.357 -4.828 -8.927 1.00 96.81 227 VAL A O 1
ATOM 1778 N N . PRO A 1 228 ? 7.932 -5.655 -10.940 1.00 96.50 228 PRO A N 1
ATOM 1779 C CA . PRO A 1 228 ? 9.242 -6.117 -10.494 1.00 96.50 228 PRO A CA 1
ATOM 1780 C C . PRO A 1 228 ? 10.093 -4.938 -10.032 1.00 96.50 228 PRO A C 1
ATOM 1782 O O . PRO A 1 228 ? 10.296 -3.993 -10.793 1.00 96.50 228 PRO A O 1
ATOM 1785 N N . GLY A 1 229 ? 10.613 -4.968 -8.810 1.00 95.50 229 GLY A N 1
ATOM 1786 C CA . GLY A 1 229 ? 11.432 -3.868 -8.319 1.00 95.50 229 GLY A CA 1
ATOM 1787 C C . GLY A 1 229 ? 11.856 -3.992 -6.865 1.00 95.50 229 GLY A C 1
ATOM 1788 O O . GLY A 1 229 ? 11.372 -4.833 -6.115 1.00 95.50 229 GLY A O 1
ATOM 1789 N N . ASN A 1 230 ? 12.774 -3.112 -6.481 1.00 95.44 230 ASN A N 1
ATOM 1790 C CA . ASN A 1 230 ? 13.306 -3.015 -5.129 1.00 95.44 230 ASN A CA 1
ATOM 1791 C C . ASN A 1 230 ? 12.269 -2.442 -4.152 1.00 95.44 230 ASN A C 1
ATOM 1793 O O . ASN A 1 230 ? 11.840 -1.292 -4.299 1.00 95.44 230 ASN A O 1
ATOM 1797 N N . ASP A 1 231 ? 11.932 -3.199 -3.116 1.00 94.12 231 ASP A N 1
ATOM 1798 C CA . ASP A 1 231 ? 10.991 -2.807 -2.064 1.00 94.12 231 ASP A CA 1
ATOM 1799 C C . ASP A 1 231 ? 11.680 -2.323 -0.764 1.00 94.12 231 ASP A C 1
ATOM 1801 O O . ASP A 1 231 ? 11.014 -1.937 0.199 1.00 94.12 231 ASP A O 1
ATOM 1805 N N . ASP A 1 232 ? 13.015 -2.306 -0.727 1.00 93.38 232 ASP A N 1
ATOM 1806 C CA . ASP A 1 232 ? 13.830 -1.839 0.398 1.00 93.38 232 ASP A CA 1
ATOM 1807 C C . ASP A 1 232 ? 14.363 -0.411 0.196 1.00 93.38 232 ASP A C 1
ATOM 1809 O O . ASP A 1 232 ? 14.710 0.274 1.165 1.00 93.38 232 ASP A O 1
ATOM 1813 N N . ALA A 1 233 ? 14.427 0.074 -1.047 1.00 93.38 233 ALA A N 1
ATOM 1814 C CA . ALA A 1 233 ? 14.879 1.427 -1.359 1.00 93.38 233 ALA A CA 1
ATOM 1815 C C . ALA A 1 233 ? 13.727 2.445 -1.330 1.00 93.38 233 ALA A C 1
ATOM 1817 O O . ALA A 1 233 ? 12.810 2.392 -2.145 1.00 93.38 233 ALA A O 1
ATOM 1818 N N . ILE A 1 234 ? 13.843 3.467 -0.469 1.00 94.69 234 ILE A N 1
ATOM 1819 C CA . ILE A 1 234 ? 12.853 4.560 -0.353 1.00 94.69 234 ILE A CA 1
ATOM 1820 C C . ILE A 1 234 ? 12.602 5.239 -1.708 1.00 94.69 234 ILE A C 1
ATOM 1822 O O . ILE A 1 234 ? 11.461 5.523 -2.058 1.00 94.69 234 ILE A O 1
ATOM 1826 N N . ARG A 1 235 ? 13.662 5.485 -2.495 1.00 93.88 235 ARG A N 1
ATOM 1827 C CA . ARG A 1 235 ? 13.542 6.124 -3.818 1.00 93.88 235 ARG A CA 1
ATOM 1828 C C . ARG A 1 235 ? 12.778 5.254 -4.820 1.00 93.88 235 ARG A C 1
ATOM 1830 O O . ARG A 1 235 ? 11.976 5.792 -5.572 1.00 93.88 235 ARG A O 1
ATOM 1837 N N . SER A 1 236 ? 13.002 3.940 -4.795 1.00 94.00 236 SER A N 1
ATOM 1838 C CA . SER A 1 236 ? 12.279 2.968 -5.626 1.00 94.00 236 SER A CA 1
ATOM 1839 C C . SER A 1 236 ? 10.789 2.965 -5.283 1.00 94.00 236 SER A C 1
ATOM 1841 O O . SER A 1 236 ? 9.951 3.250 -6.138 1.00 94.00 236 SER A O 1
ATOM 1843 N N . ILE A 1 237 ? 10.480 2.768 -3.996 1.00 95.50 237 ILE A N 1
ATOM 1844 C CA . ILE A 1 237 ? 9.115 2.796 -3.464 1.00 95.50 237 ILE A CA 1
ATOM 1845 C C . ILE A 1 237 ? 8.411 4.105 -3.834 1.00 95.50 237 ILE A C 1
ATOM 1847 O O . ILE A 1 237 ? 7.283 4.067 -4.322 1.00 95.50 237 ILE A O 1
ATOM 1851 N N . LYS A 1 238 ? 9.069 5.258 -3.652 1.00 94.94 238 LYS A N 1
ATOM 1852 C CA . LYS A 1 238 ? 8.477 6.570 -3.942 1.00 94.94 238 LYS A CA 1
ATOM 1853 C C . LYS A 1 238 ? 8.131 6.751 -5.413 1.00 94.94 238 LYS A C 1
ATOM 1855 O O . LYS A 1 238 ? 7.022 7.180 -5.693 1.00 94.94 238 LYS A O 1
ATOM 1860 N N . ILE A 1 239 ? 9.014 6.386 -6.341 1.00 93.38 239 ILE A N 1
ATOM 1861 C CA . ILE A 1 239 ? 8.739 6.542 -7.780 1.00 93.38 239 ILE A CA 1
ATOM 1862 C C . ILE A 1 239 ? 7.560 5.672 -8.220 1.00 93.38 239 ILE A C 1
ATOM 1864 O O . ILE A 1 239 ? 6.664 6.163 -8.904 1.00 93.38 239 ILE A O 1
ATOM 1868 N N . ILE A 1 240 ? 7.537 4.402 -7.807 1.00 94.50 240 ILE A N 1
ATOM 1869 C CA . ILE A 1 240 ? 6.460 3.476 -8.180 1.00 94.50 240 ILE A CA 1
ATOM 1870 C C . ILE A 1 240 ? 5.132 3.926 -7.560 1.00 94.50 240 ILE A C 1
ATOM 1872 O O . ILE A 1 240 ? 4.128 4.042 -8.260 1.00 94.50 240 ILE A O 1
ATOM 1876 N N . THR A 1 241 ? 5.133 4.236 -6.260 1.00 95.69 241 THR A N 1
ATOM 1877 C CA . THR A 1 241 ? 3.920 4.658 -5.541 1.00 95.69 241 THR A CA 1
ATOM 1878 C C . THR A 1 241 ? 3.382 5.981 -6.086 1.00 95.69 241 THR A C 1
ATOM 1880 O O . THR A 1 241 ? 2.176 6.095 -6.291 1.00 95.69 241 THR A O 1
ATOM 1883 N N . ALA A 1 242 ? 4.255 6.954 -6.373 1.00 94.62 242 ALA A N 1
ATOM 1884 C CA . ALA A 1 242 ? 3.858 8.238 -6.946 1.00 94.62 242 ALA A CA 1
ATOM 1885 C C . ALA A 1 242 ? 3.204 8.060 -8.321 1.00 94.62 242 ALA A C 1
ATOM 1887 O O . ALA A 1 242 ? 2.121 8.594 -8.541 1.00 94.62 242 ALA A O 1
ATOM 1888 N N . ARG A 1 243 ? 3.785 7.234 -9.206 1.00 94.12 243 ARG A N 1
ATOM 1889 C CA . ARG A 1 243 ? 3.200 6.976 -10.531 1.00 94.12 243 ARG A CA 1
ATOM 1890 C C . ARG A 1 243 ? 1.807 6.347 -10.445 1.00 94.12 243 ARG A C 1
ATOM 1892 O O . ARG A 1 243 ? 0.928 6.728 -11.216 1.00 94.12 243 ARG A O 1
ATOM 1899 N N . LEU A 1 244 ? 1.593 5.406 -9.522 1.00 95.19 244 LEU A N 1
ATOM 1900 C CA . LEU A 1 244 ? 0.272 4.805 -9.303 1.00 95.19 244 LEU A CA 1
ATOM 1901 C C . LEU A 1 244 ? -0.724 5.805 -8.700 1.00 95.19 244 LEU A C 1
ATOM 1903 O O . LEU A 1 244 ? -1.891 5.814 -9.084 1.00 95.19 244 LEU A O 1
ATOM 1907 N N . ALA A 1 245 ? -0.276 6.668 -7.785 1.00 95.31 245 ALA A N 1
ATOM 1908 C CA . ALA A 1 245 ? -1.108 7.735 -7.238 1.00 95.31 245 ALA A CA 1
ATOM 1909 C C . ALA A 1 245 ? -1.503 8.764 -8.313 1.00 95.31 245 ALA A C 1
ATOM 1911 O O . ALA A 1 245 ? -2.658 9.187 -8.344 1.00 95.31 245 ALA A O 1
ATOM 1912 N N . ASP A 1 246 ? -0.592 9.108 -9.227 1.00 94.19 246 ASP A N 1
ATOM 1913 C CA . ASP A 1 246 ? -0.884 9.973 -10.376 1.00 94.19 246 ASP A CA 1
ATOM 1914 C C . ASP A 1 246 ? -1.911 9.328 -11.310 1.00 94.19 246 ASP A C 1
ATOM 1916 O O . ASP A 1 246 ? -2.908 9.965 -11.640 1.00 94.19 246 ASP A O 1
ATOM 1920 N N . ALA A 1 247 ? -1.745 8.042 -11.641 1.00 94.06 247 ALA A N 1
ATOM 1921 C CA . ALA A 1 247 ? -2.711 7.297 -12.454 1.00 94.06 247 ALA A CA 1
ATOM 1922 C C . ALA A 1 247 ? -4.115 7.263 -11.817 1.00 94.06 247 ALA A C 1
ATOM 1924 O O . ALA A 1 247 ? -5.130 7.378 -12.506 1.00 94.06 247 ALA A O 1
ATOM 1925 N N . PHE A 1 248 ? -4.195 7.159 -10.486 1.00 95.56 248 PHE A N 1
ATOM 1926 C CA . PHE A 1 248 ? -5.470 7.220 -9.769 1.00 95.56 248 PHE A CA 1
ATOM 1927 C C . PHE A 1 248 ? -6.134 8.605 -9.889 1.00 95.56 248 PHE A C 1
ATOM 1929 O O . PHE A 1 248 ? -7.351 8.710 -10.076 1.00 95.56 248 PHE A O 1
ATOM 1936 N N . ILE A 1 249 ? -5.349 9.682 -9.784 1.00 95.06 249 ILE A N 1
ATOM 1937 C CA . ILE A 1 249 ? -5.841 11.059 -9.943 1.00 95.06 249 ILE A CA 1
ATOM 1938 C C . ILE A 1 249 ? -6.312 11.290 -11.384 1.00 95.06 249 ILE A C 1
ATOM 1940 O O . ILE A 1 249 ? -7.399 11.829 -11.586 1.00 95.06 249 ILE A O 1
ATOM 1944 N N . GLU A 1 250 ? -5.545 10.834 -12.378 1.00 93.00 250 GLU A N 1
ATOM 1945 C CA . GLU A 1 250 ? -5.906 10.889 -13.802 1.00 93.00 250 GLU A CA 1
ATOM 1946 C C . GLU A 1 250 ? -7.262 10.211 -14.058 1.00 93.00 250 GLU A C 1
ATOM 1948 O O . GLU A 1 250 ? -8.167 10.823 -14.636 1.00 93.00 250 GLU A O 1
ATOM 1953 N N . GLY A 1 251 ? -7.459 8.999 -13.531 1.00 94.06 251 GLY A N 1
ATOM 1954 C CA . GLY A 1 251 ? -8.725 8.274 -13.655 1.00 94.06 251 GLY A CA 1
ATOM 1955 C C . GLY A 1 251 ? -9.889 8.948 -12.922 1.00 94.06 251 GLY A C 1
ATOM 1956 O O . GLY A 1 251 ? -11.011 8.991 -13.432 1.00 94.06 251 GLY A O 1
ATOM 1957 N N . THR A 1 252 ? -9.632 9.555 -11.760 1.00 94.00 252 THR A N 1
ATOM 1958 C CA . THR A 1 252 ? -10.647 10.325 -11.020 1.00 94.00 252 THR A CA 1
ATOM 1959 C C . THR A 1 252 ? -11.092 11.558 -11.808 1.00 94.00 252 THR A C 1
ATOM 1961 O O . THR A 1 252 ? -12.291 11.786 -11.965 1.00 94.00 252 THR A O 1
ATOM 1964 N N . ASN A 1 253 ? -10.147 12.310 -12.375 1.00 94.00 253 ASN A N 1
ATOM 1965 C CA . ASN A 1 253 ? -10.442 13.476 -13.209 1.00 94.00 253 ASN A CA 1
ATOM 1966 C C . ASN A 1 253 ? -11.234 13.077 -14.462 1.00 94.00 253 ASN A C 1
ATOM 1968 O O . ASN A 1 253 ? -12.199 13.749 -14.829 1.00 94.00 253 ASN A O 1
ATOM 1972 N N . ARG A 1 254 ? -10.874 11.949 -15.090 1.00 93.56 254 ARG A N 1
ATOM 1973 C CA . ARG A 1 254 ? -11.609 11.387 -16.233 1.00 93.56 254 ARG A CA 1
ATOM 1974 C C . ARG A 1 254 ? -13.063 11.085 -15.865 1.00 93.56 254 ARG A C 1
ATOM 1976 O O . ARG A 1 254 ? -13.969 11.444 -16.609 1.00 93.56 254 ARG A O 1
ATOM 1983 N N . ARG A 1 255 ? -13.304 10.478 -14.700 1.00 92.06 255 ARG A N 1
ATOM 1984 C CA . ARG A 1 255 ? -14.659 10.207 -14.192 1.00 92.06 255 ARG A CA 1
ATOM 1985 C C . ARG A 1 255 ? -15.472 11.482 -13.990 1.00 92.06 255 ARG A C 1
ATOM 1987 O O . ARG A 1 255 ? -16.657 11.510 -14.319 1.00 92.06 255 ARG A O 1
ATOM 1994 N N . GLU A 1 256 ? -14.861 12.513 -13.417 1.00 92.00 256 GLU A N 1
ATOM 1995 C CA . GLU A 1 256 ? -15.523 13.796 -13.177 1.00 92.00 256 GLU A CA 1
ATOM 1996 C C . GLU A 1 256 ? -15.890 14.502 -14.485 1.00 92.00 256 GLU A C 1
ATOM 1998 O O . GLU A 1 256 ? -17.021 14.972 -14.611 1.00 92.00 256 GLU A O 1
ATOM 2003 N N . ALA A 1 257 ? -14.993 14.492 -15.475 1.00 91.50 257 ALA A N 1
ATOM 2004 C CA . ALA A 1 257 ? -15.260 15.023 -16.810 1.00 91.50 257 ALA A CA 1
ATOM 2005 C C . ALA A 1 257 ? -16.439 14.303 -17.484 1.00 91.50 257 ALA A C 1
ATOM 2007 O O . ALA A 1 257 ? -17.414 14.950 -17.864 1.00 91.50 257 ALA A O 1
ATOM 2008 N N . THR A 1 258 ? -16.419 12.965 -17.526 1.00 90.94 258 THR A N 1
ATOM 2009 C CA . THR A 1 258 ? -17.517 12.167 -18.101 1.00 90.94 258 THR A CA 1
ATOM 2010 C C . THR A 1 258 ? -18.850 12.440 -17.400 1.00 90.94 258 THR A C 1
ATOM 2012 O O . THR A 1 258 ? -19.894 12.532 -18.044 1.00 90.94 258 THR A O 1
ATOM 2015 N N . ARG A 1 259 ? -18.843 12.601 -16.070 1.00 89.62 259 ARG A N 1
ATOM 2016 C CA . ARG A 1 259 ? -20.056 12.908 -15.301 1.00 89.62 259 ARG A CA 1
ATOM 2017 C C . ARG A 1 259 ? -20.593 14.310 -15.602 1.00 89.62 259 ARG A C 1
ATOM 2019 O O . ARG A 1 259 ? -21.807 14.478 -15.681 1.00 89.62 259 ARG A O 1
ATOM 2026 N N . ALA A 1 260 ? -19.713 15.297 -15.756 1.00 89.56 260 ALA A N 1
ATOM 2027 C CA . ALA A 1 260 ? -20.101 16.658 -16.116 1.00 89.56 260 ALA A CA 1
ATOM 2028 C C . ALA A 1 260 ? -20.711 16.712 -17.528 1.00 89.56 260 ALA A C 1
ATOM 2030 O O . ALA A 1 260 ? -21.749 17.341 -17.724 1.00 89.56 260 ALA A O 1
ATOM 2031 N N . GLU A 1 261 ? -20.127 15.994 -18.491 1.00 89.06 261 GLU A N 1
ATOM 2032 C CA . GLU A 1 261 ? -20.663 15.876 -19.854 1.00 89.06 261 GLU A CA 1
ATOM 2033 C C . GLU A 1 261 ? -22.054 15.224 -19.880 1.00 89.06 261 GLU A C 1
ATOM 2035 O O . GLU A 1 261 ? -22.960 15.715 -20.556 1.00 89.06 261 GLU A O 1
ATOM 2040 N N . GLN A 1 262 ? -22.259 14.158 -19.097 1.00 87.19 262 GLN A N 1
ATOM 2041 C CA . GLN A 1 262 ? -23.566 13.505 -18.971 1.00 87.19 262 GLN A CA 1
ATOM 2042 C C . GLN A 1 262 ? -24.629 14.457 -18.409 1.00 87.19 262 GLN A C 1
ATOM 2044 O O . GLN A 1 262 ? -25.712 14.561 -18.983 1.00 87.19 262 GLN A O 1
ATOM 2049 N N . GLN A 1 263 ? -24.305 15.209 -17.353 1.00 86.88 263 GLN A N 1
ATOM 2050 C CA . GLN A 1 263 ? -25.226 16.181 -16.752 1.00 86.88 263 GLN A CA 1
ATOM 2051 C C . GLN A 1 263 ? -25.629 17.288 -17.733 1.00 86.88 263 GLN A C 1
ATOM 2053 O O . GLN A 1 263 ? -26.814 17.590 -17.856 1.00 86.88 263 GLN A O 1
ATOM 2058 N N . LEU A 1 264 ? -24.674 17.829 -18.495 1.00 87.12 264 LEU A N 1
ATOM 2059 C CA . LEU A 1 264 ? -24.957 18.823 -19.535 1.00 87.12 264 LEU A CA 1
ATOM 2060 C C . LEU A 1 264 ? -25.900 18.259 -20.612 1.00 87.12 264 LEU A C 1
ATOM 2062 O O . LEU A 1 264 ? -26.847 18.927 -21.023 1.00 87.12 264 LEU A O 1
ATOM 2066 N N . SER A 1 265 ? -25.694 17.005 -21.030 1.00 84.31 265 SER A N 1
ATOM 2067 C CA . SER A 1 265 ? -26.543 16.362 -22.042 1.00 84.31 265 SER A CA 1
ATOM 2068 C C . SER A 1 265 ? -27.981 16.099 -21.561 1.00 84.31 265 SER A C 1
ATOM 2070 O O . SER A 1 265 ? -28.932 16.228 -22.342 1.00 84.31 265 SER A O 1
ATOM 2072 N N . GLU A 1 266 ? -28.152 15.770 -20.275 1.00 77.81 266 GLU A N 1
ATOM 2073 C CA . GLU A 1 266 ? -29.452 15.549 -19.634 1.00 77.81 266 GLU A CA 1
ATOM 2074 C C . GLU A 1 266 ? -30.229 16.862 -19.461 1.00 77.81 266 GLU A C 1
ATOM 2076 O O . GLU A 1 266 ? -31.436 16.901 -19.714 1.00 77.81 266 GLU A O 1
ATOM 2081 N N . GLU A 1 267 ? -29.550 17.957 -19.109 1.00 74.62 267 GLU A N 1
ATOM 2082 C CA . GLU A 1 267 ? -30.151 19.294 -19.013 1.00 74.62 267 GLU A CA 1
ATOM 2083 C C . GLU A 1 267 ? -30.610 19.822 -20.386 1.00 74.62 267 GLU A C 1
ATOM 2085 O O . GLU A 1 267 ? -31.713 20.368 -20.512 1.00 74.62 267 GLU A O 1
ATOM 2090 N N . GLU A 1 268 ? -29.828 19.590 -21.447 1.00 71.25 268 GLU A N 1
ATOM 2091 C CA . GLU A 1 268 ? -30.197 19.969 -22.817 1.00 71.25 268 GLU A CA 1
ATOM 2092 C C . GLU A 1 268 ? -31.400 19.177 -23.362 1.00 71.25 268 GLU A C 1
ATOM 2094 O O . GLU A 1 268 ? -32.245 19.737 -24.074 1.00 71.25 268 GLU A O 1
ATOM 2099 N N . HIS A 1 269 ? -31.523 17.889 -23.016 1.00 61.62 269 HIS A N 1
ATOM 2100 C CA . HIS A 1 269 ? -32.657 17.051 -23.429 1.00 61.62 269 HIS A CA 1
ATOM 2101 C C . HIS A 1 269 ? -33.907 17.238 -22.553 1.00 61.62 269 HIS A C 1
ATOM 2103 O O . HIS A 1 269 ? -35.025 17.170 -23.071 1.00 61.62 269 HIS A O 1
ATOM 2109 N N . GLY A 1 270 ? -33.753 17.542 -21.260 1.00 58.44 270 GLY A N 1
ATOM 2110 C CA . GLY A 1 270 ? -34.863 17.820 -20.340 1.00 58.44 270 GLY A CA 1
ATOM 2111 C C . GLY A 1 270 ? -35.601 19.136 -20.630 1.00 58.44 270 GLY A C 1
ATOM 2112 O O . GLY A 1 270 ? -36.797 19.253 -20.360 1.00 58.44 270 GLY A O 1
ATOM 2113 N N . GLY A 1 271 ? -34.937 20.113 -21.257 1.00 53.06 271 GLY A N 1
ATOM 2114 C CA . GLY A 1 271 ? -35.510 21.429 -21.575 1.00 53.06 271 GLY A CA 1
ATOM 2115 C C . GLY A 1 271 ? -36.483 21.484 -22.767 1.00 53.06 271 GLY A C 1
ATOM 2116 O O . GLY A 1 271 ? -37.105 22.525 -22.999 1.00 53.06 271 GLY A O 1
ATOM 2117 N N . ARG A 1 272 ? -36.642 20.398 -23.541 1.00 53.94 272 ARG A N 1
ATOM 2118 C CA . ARG A 1 272 ? -37.511 20.363 -24.742 1.00 53.94 272 ARG A CA 1
ATOM 2119 C C . ARG A 1 272 ? -38.897 19.736 -24.521 1.00 53.94 272 ARG A C 1
ATOM 2121 O O . ARG A 1 272 ? -39.710 19.766 -25.441 1.00 53.94 272 ARG A O 1
ATOM 2128 N N . GLY A 1 273 ? -39.191 19.216 -23.326 1.00 50.97 273 GLY A N 1
ATOM 2129 C CA . GLY A 1 273 ? -40.412 18.445 -23.047 1.00 50.97 273 GLY A CA 1
ATOM 2130 C C . GLY A 1 273 ? -41.680 19.228 -22.668 1.00 50.97 273 GLY A C 1
ATOM 2131 O O . GLY A 1 273 ? -42.758 18.651 -22.737 1.00 50.97 273 GLY A O 1
ATOM 2132 N N . ASP A 1 274 ? -41.601 20.515 -22.305 1.00 53.75 274 ASP A N 1
ATOM 2133 C CA . ASP A 1 274 ? -42.734 21.236 -21.677 1.00 53.75 274 ASP A CA 1
ATOM 2134 C C . ASP A 1 274 ? -43.211 22.483 -22.453 1.00 53.75 274 ASP A C 1
ATOM 2136 O O . ASP A 1 274 ? -43.477 23.546 -21.891 1.00 53.75 274 ASP A O 1
ATOM 2140 N N . ARG A 1 275 ? -43.280 22.405 -23.790 1.00 52.75 275 ARG A N 1
ATOM 2141 C CA . ARG A 1 275 ? -43.778 23.522 -24.629 1.00 52.75 275 ARG A CA 1
ATOM 2142 C C . ARG A 1 275 ? -44.893 23.167 -25.609 1.00 52.75 275 ARG A C 1
ATOM 2144 O O . ARG A 1 275 ? -45.136 23.957 -26.514 1.00 52.75 275 ARG A O 1
ATOM 2151 N N . ASN A 1 276 ? -45.587 22.035 -25.449 1.00 55.75 276 ASN A N 1
ATOM 2152 C CA . ASN A 1 276 ? -46.609 21.641 -26.431 1.00 55.75 276 ASN A CA 1
ATOM 2153 C C . ASN A 1 276 ? -47.987 21.227 -25.895 1.00 55.75 276 ASN A C 1
ATOM 2155 O O . ASN A 1 276 ? -48.781 20.708 -26.672 1.00 55.75 276 ASN A O 1
ATOM 2159 N N . ASP A 1 277 ? -48.325 21.515 -24.632 1.00 56.25 277 ASP A N 1
ATOM 2160 C CA . ASP A 1 277 ? -49.641 21.143 -24.069 1.00 56.25 277 ASP A CA 1
ATOM 2161 C C . ASP A 1 277 ? -50.513 22.336 -23.621 1.00 56.25 277 ASP A C 1
ATOM 2163 O O . ASP A 1 277 ? -51.344 22.227 -22.722 1.00 56.25 277 ASP A O 1
ATOM 2167 N N . ARG A 1 278 ? -50.356 23.508 -24.262 1.00 53.59 278 ARG A N 1
ATOM 2168 C CA . ARG A 1 278 ? -51.191 24.706 -24.001 1.00 53.59 278 ARG A CA 1
ATOM 2169 C C . ARG A 1 278 ? -52.048 25.181 -25.177 1.00 53.59 278 ARG A C 1
ATOM 2171 O O . ARG A 1 278 ? -52.516 26.313 -25.139 1.00 53.59 278 ARG A O 1
ATOM 2178 N N . ASP A 1 279 ? -52.304 24.336 -26.179 1.00 54.94 279 ASP A N 1
ATOM 2179 C CA . ASP A 1 279 ? -53.144 24.721 -27.330 1.00 54.94 279 ASP A CA 1
ATOM 2180 C C . ASP A 1 279 ? -54.269 23.722 -27.667 1.00 54.94 279 ASP A C 1
ATOM 2182 O O . ASP A 1 279 ? -54.616 23.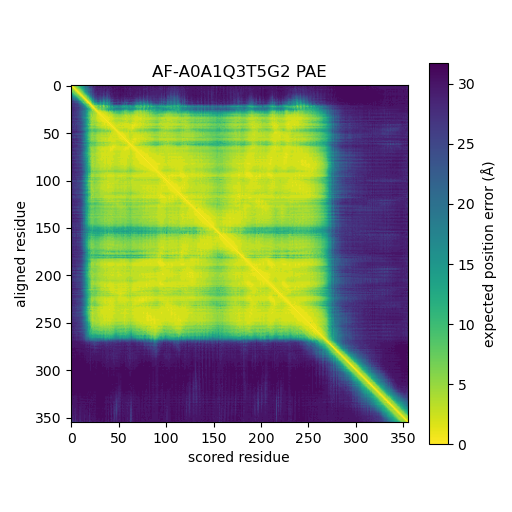475 -28.821 1.00 54.94 279 ASP A O 1
ATOM 2186 N N . ARG A 1 280 ? -54.894 23.131 -26.638 1.00 55.34 280 ARG A N 1
ATOM 2187 C CA . ARG A 1 280 ? -56.220 22.503 -26.775 1.00 55.34 280 ARG A CA 1
ATOM 2188 C C . ARG A 1 280 ? -57.278 23.416 -26.164 1.00 55.34 280 ARG A C 1
ATOM 2190 O O . ARG A 1 280 ? -57.574 23.338 -24.976 1.00 55.34 280 ARG A O 1
ATOM 2197 N N . GLY A 1 281 ? -57.827 24.296 -27.000 1.00 46.69 281 GLY A N 1
ATOM 2198 C CA . GLY A 1 281 ? -58.924 25.194 -26.640 1.00 46.69 281 GLY A CA 1
ATOM 2199 C C . GLY A 1 281 ? -60.194 24.466 -26.154 1.00 46.69 281 GLY A C 1
ATOM 2200 O O . GLY A 1 281 ? -60.383 23.274 -26.421 1.00 46.69 281 GLY A O 1
ATOM 2201 N N . PRO A 1 282 ? -61.095 25.173 -25.447 1.00 52.47 282 PRO A N 1
ATOM 2202 C CA . PRO A 1 282 ? -62.292 24.582 -24.859 1.00 52.47 282 PRO A CA 1
ATOM 2203 C C . PRO A 1 282 ? -63.302 24.203 -25.952 1.00 52.47 282 PRO A C 1
ATOM 2205 O O . PRO A 1 282 ? -63.827 25.061 -26.663 1.00 52.47 282 PRO A O 1
ATOM 2208 N N . ARG A 1 283 ? -63.600 22.904 -26.085 1.00 52.06 283 ARG A N 1
ATOM 2209 C CA . ARG A 1 283 ? -64.701 22.424 -26.932 1.00 52.06 283 ARG A CA 1
ATOM 2210 C C . ARG A 1 283 ? -66.031 22.793 -26.277 1.00 52.06 283 ARG A C 1
ATOM 2212 O O . ARG A 1 283 ? -66.328 22.343 -25.176 1.00 52.06 283 ARG A O 1
ATOM 2219 N N . GLN A 1 284 ? -66.793 23.635 -26.971 1.00 50.03 284 GLN A N 1
ATOM 2220 C CA . GLN A 1 284 ? -68.112 24.096 -26.561 1.00 50.03 284 GLN A CA 1
ATOM 2221 C C . GLN A 1 284 ? -69.134 22.962 -26.577 1.00 50.03 284 GLN A C 1
ATOM 2223 O O . GLN A 1 284 ? -69.252 22.199 -27.535 1.00 50.03 284 GLN A O 1
ATOM 2228 N N . ASP A 1 285 ? -69.883 22.939 -25.487 1.00 49.12 285 ASP A N 1
ATOM 2229 C CA . ASP A 1 285 ? -71.092 22.182 -25.239 1.00 49.12 285 ASP A CA 1
ATOM 2230 C C . ASP A 1 285 ? -72.214 22.606 -26.209 1.00 49.12 285 ASP A C 1
ATOM 2232 O O . ASP A 1 285 ? -72.554 23.787 -26.321 1.00 49.12 285 ASP A O 1
ATOM 2236 N N . ARG A 1 286 ? -72.787 21.637 -26.927 1.00 47.00 286 ARG A N 1
ATOM 2237 C CA . ARG A 1 286 ? -74.105 21.735 -27.566 1.00 47.00 286 ARG A CA 1
ATOM 2238 C C . ARG A 1 286 ? -74.783 20.380 -27.429 1.00 47.00 286 ARG A C 1
ATOM 2240 O O . ARG A 1 286 ? -74.475 19.446 -28.167 1.00 47.00 286 ARG A O 1
ATOM 2247 N N . GLY A 1 287 ? -75.686 20.290 -26.461 1.00 42.59 287 GLY A N 1
ATOM 2248 C CA . GLY A 1 287 ? -76.561 19.141 -26.292 1.00 42.59 287 GLY A CA 1
ATOM 2249 C C . GLY A 1 287 ? -77.578 18.991 -27.422 1.00 42.59 287 GLY A C 1
ATOM 2250 O O . GLY A 1 287 ? -77.904 19.959 -28.103 1.00 42.59 287 GLY A O 1
ATOM 2251 N N . ASP A 1 288 ? -78.131 17.786 -27.554 1.00 43.03 288 ASP A N 1
ATOM 2252 C CA . ASP A 1 288 ? -79.583 17.624 -27.566 1.00 43.03 288 ASP A CA 1
ATOM 2253 C C . ASP A 1 288 ? -80.005 16.187 -27.193 1.00 43.03 288 ASP A C 1
ATOM 2255 O O . ASP A 1 288 ? -79.225 15.238 -27.184 1.00 43.03 288 ASP A O 1
ATOM 2259 N N . ARG A 1 289 ? -81.274 16.126 -26.815 1.00 44.84 289 ARG A N 1
ATOM 2260 C CA . ARG A 1 289 ? -82.094 15.176 -26.059 1.00 44.84 289 ARG A CA 1
ATOM 2261 C C . ARG A 1 289 ? -82.246 13.719 -26.528 1.00 44.84 289 ARG A C 1
ATOM 2263 O O . ARG A 1 289 ? -82.240 13.404 -27.709 1.00 44.84 289 ARG A O 1
ATOM 2270 N N . ASN A 1 290 ? -82.712 12.946 -25.531 1.00 41.59 290 ASN A N 1
ATOM 2271 C CA . ASN A 1 290 ? -83.687 11.839 -25.569 1.00 41.59 290 ASN A CA 1
ATOM 2272 C C . ASN A 1 290 ? -83.255 10.507 -26.209 1.00 41.59 290 ASN A C 1
ATOM 2274 O O . ASN A 1 290 ? -83.094 10.415 -27.416 1.00 41.59 290 ASN A O 1
ATOM 2278 N N . ASN A 1 291 ? -83.338 9.398 -25.458 1.00 40.91 291 ASN A N 1
ATOM 2279 C CA . ASN A 1 291 ? -84.584 8.624 -25.294 1.00 40.91 291 ASN A CA 1
ATOM 2280 C C . ASN A 1 291 ? -84.324 7.223 -24.676 1.00 40.91 291 ASN A C 1
ATOM 2282 O O . ASN A 1 291 ? -83.590 6.424 -25.239 1.00 40.91 291 ASN A O 1
ATOM 2286 N N . ARG A 1 292 ? -85.048 6.935 -23.583 1.00 40.28 292 ARG A N 1
ATOM 2287 C CA . ARG A 1 292 ? -85.653 5.649 -23.153 1.00 40.28 292 ARG A CA 1
ATOM 2288 C C . ARG A 1 292 ? -84.831 4.366 -22.912 1.00 40.28 292 ARG A C 1
ATOM 2290 O O . ARG A 1 292 ? -84.369 3.716 -23.837 1.00 40.28 292 ARG A O 1
ATOM 2297 N N . GLY A 1 293 ? -85.036 3.871 -21.683 1.00 33.81 293 GLY A N 1
ATOM 2298 C CA . GLY A 1 293 ? -85.321 2.462 -21.354 1.00 33.81 293 GLY A CA 1
ATOM 2299 C C . GLY A 1 293 ? -84.087 1.660 -20.940 1.00 33.81 293 GLY A C 1
ATOM 2300 O O . GLY A 1 293 ? -83.085 1.694 -21.627 1.00 33.81 293 GLY A O 1
ATOM 2301 N N . GLY A 1 294 ? -84.046 0.909 -19.843 1.00 33.69 294 GLY A N 1
ATOM 2302 C CA . GLY A 1 294 ? -85.052 0.461 -18.886 1.00 33.69 294 GLY A CA 1
ATOM 2303 C C . GLY A 1 294 ? -84.496 -0.787 -18.179 1.00 33.69 294 GLY A C 1
ATOM 2304 O O . GLY A 1 294 ? -83.780 -1.551 -18.812 1.00 33.69 294 GLY A O 1
ATOM 2305 N N . GLY A 1 295 ? -84.848 -0.994 -16.902 1.00 33.66 295 GLY A N 1
ATOM 2306 C CA . GLY A 1 295 ? -84.566 -2.225 -16.132 1.00 33.66 295 GLY A CA 1
ATOM 2307 C C . GLY A 1 295 ? -83.091 -2.384 -15.727 1.00 33.66 295 GLY A C 1
ATOM 2308 O O . GLY A 1 295 ? -82.204 -2.022 -16.474 1.00 33.66 295 GLY A O 1
ATOM 2309 N N . GLY A 1 296 ? -82.678 -2.888 -14.570 1.00 35.62 296 GLY A N 1
ATOM 2310 C CA . GLY A 1 296 ? -83.318 -3.568 -13.449 1.00 35.62 296 GLY A CA 1
ATOM 2311 C C . GLY A 1 296 ? -82.171 -4.131 -12.590 1.00 35.62 296 GLY A C 1
ATOM 2312 O O . GLY A 1 296 ? -81.255 -4.740 -13.119 1.00 35.62 296 GLY A O 1
ATOM 2313 N N . ARG A 1 297 ? -82.070 -3.702 -11.328 1.00 40.81 297 ARG A N 1
ATOM 2314 C CA . ARG A 1 297 ? -82.078 -4.531 -10.104 1.00 40.81 297 ARG A CA 1
ATOM 2315 C C . ARG A 1 297 ? -81.079 -5.705 -10.024 1.00 40.81 297 ARG A C 1
ATOM 2317 O O . ARG A 1 297 ? -81.241 -6.694 -10.717 1.00 40.81 297 ARG A O 1
ATOM 2324 N N . ASN A 1 298 ? -80.243 -5.591 -8.983 1.00 39.28 298 ASN A N 1
ATOM 2325 C CA . ASN A 1 298 ? -79.760 -6.616 -8.041 1.00 39.28 298 ASN A CA 1
ATOM 2326 C C . ASN A 1 298 ? -78.913 -7.789 -8.560 1.00 39.28 298 ASN A C 1
ATOM 2328 O O . ASN A 1 298 ? -79.391 -8.608 -9.324 1.00 39.28 298 ASN A O 1
ATOM 2332 N N . ASP A 1 299 ? -77.713 -7.962 -7.995 1.00 43.75 299 ASP A N 1
ATOM 2333 C CA . ASP A 1 299 ? -77.426 -8.971 -6.951 1.00 43.75 299 ASP A CA 1
ATOM 2334 C C . ASP A 1 299 ? -75.919 -8.928 -6.590 1.00 43.75 299 ASP A C 1
ATOM 2336 O O . ASP A 1 299 ? -75.059 -8.846 -7.456 1.00 43.75 299 ASP A O 1
ATOM 2340 N N . ARG A 1 300 ? -75.586 -8.613 -5.330 1.00 43.69 300 ARG A N 1
ATOM 2341 C CA . ARG A 1 300 ? -75.125 -9.519 -4.250 1.00 43.69 300 ARG A CA 1
ATOM 2342 C C . ARG A 1 300 ? -73.646 -9.930 -4.314 1.00 43.69 300 ARG A C 1
ATOM 2344 O O . ARG A 1 300 ? -73.243 -10.744 -5.125 1.00 43.69 300 ARG A O 1
ATOM 2351 N N . ASN A 1 301 ? -72.911 -9.400 -3.330 1.00 40.16 301 ASN A N 1
ATOM 2352 C CA . ASN A 1 301 ? -71.903 -10.051 -2.483 1.00 40.16 301 ASN A CA 1
ATOM 2353 C C . ASN A 1 301 ? -71.183 -11.296 -3.026 1.00 40.16 301 ASN A C 1
ATOM 2355 O O . ASN A 1 301 ? -71.703 -12.402 -2.902 1.00 40.16 301 ASN A O 1
ATOM 2359 N N . ASP A 1 302 ? -69.902 -11.127 -3.358 1.00 41.59 302 ASP A N 1
ATOM 2360 C CA . ASP A 1 302 ? -68.904 -12.196 -3.289 1.00 41.59 302 ASP A CA 1
ATOM 2361 C C . ASP A 1 302 ? -68.016 -12.003 -2.046 1.00 41.59 302 ASP A C 1
ATOM 2363 O O . ASP A 1 302 ? -67.036 -11.257 -2.028 1.00 41.59 302 ASP A O 1
ATOM 2367 N N . ARG A 1 303 ? -68.399 -12.679 -0.959 1.00 43.59 303 ARG A N 1
ATOM 2368 C CA . ARG A 1 303 ? -67.513 -13.063 0.149 1.00 43.59 303 ARG A CA 1
ATOM 2369 C C . ARG A 1 303 ? -67.748 -14.545 0.413 1.00 43.59 303 ARG A C 1
ATOM 2371 O O . ARG A 1 303 ? -68.769 -14.910 0.987 1.00 43.59 303 ARG A O 1
ATOM 2378 N N . GLY A 1 304 ? -66.793 -15.380 0.016 1.00 34.72 304 GLY A N 1
ATOM 2379 C CA . GLY A 1 304 ? -66.738 -16.797 0.365 1.00 34.72 304 GLY A CA 1
ATOM 2380 C C . GLY A 1 304 ? -65.454 -17.113 1.146 1.00 34.72 304 GLY A C 1
ATOM 2381 O O . GLY A 1 304 ? -64.371 -16.806 0.644 1.00 34.72 304 GLY A O 1
ATOM 2382 N N . PRO A 1 305 ? -65.536 -17.703 2.353 1.00 49.41 305 PRO A N 1
ATOM 2383 C CA . PRO A 1 305 ? -64.381 -18.164 3.119 1.00 49.41 305 PRO A CA 1
ATOM 2384 C C . PRO A 1 305 ? -63.977 -19.589 2.701 1.00 49.41 305 PRO A C 1
ATOM 2386 O O . PRO A 1 305 ? -64.825 -20.408 2.348 1.00 49.41 305 PRO A O 1
ATOM 2389 N N . ARG A 1 306 ? -62.680 -19.912 2.772 1.00 39.94 306 ARG A N 1
ATOM 2390 C CA . ARG A 1 306 ? -62.170 -21.285 2.623 1.00 39.94 306 ARG A CA 1
ATOM 2391 C C . ARG A 1 306 ? -61.875 -21.871 4.007 1.00 39.94 306 ARG A C 1
ATOM 2393 O O . ARG A 1 306 ? -61.016 -21.347 4.707 1.00 39.94 306 ARG A O 1
ATOM 2400 N N . GLN A 1 307 ? -62.575 -22.950 4.358 1.00 42.44 307 GLN A N 1
ATOM 2401 C CA . GLN A 1 307 ? -62.258 -23.859 5.463 1.00 42.44 307 GLN A CA 1
ATOM 2402 C C . GLN A 1 307 ? -61.946 -25.260 4.915 1.00 42.44 307 GLN A C 1
ATOM 2404 O O . GLN A 1 307 ? -62.644 -25.762 4.034 1.00 42.44 307 GLN A O 1
ATOM 2409 N N . ASP A 1 308 ? -60.868 -25.820 5.459 1.00 43.84 308 ASP A N 1
ATOM 2410 C CA . ASP A 1 308 ? -60.652 -27.185 5.949 1.00 43.84 308 ASP A CA 1
ATOM 2411 C C . ASP A 1 308 ? -61.071 -28.408 5.127 1.00 43.84 308 ASP A C 1
ATOM 2413 O O . ASP A 1 308 ? -62.253 -28.693 4.934 1.00 43.84 308 ASP A O 1
ATOM 2417 N N . ARG A 1 309 ? -60.073 -29.264 4.851 1.00 41.31 309 ARG A N 1
ATOM 2418 C CA . ARG A 1 309 ? -60.212 -30.723 4.981 1.00 41.31 309 ARG A CA 1
ATOM 2419 C C . ARG A 1 309 ? -58.945 -31.369 5.551 1.00 41.31 309 ARG A C 1
ATOM 2421 O O . ARG A 1 309 ? -57.880 -31.322 4.943 1.00 41.31 309 ARG A O 1
ATOM 2428 N N . ASN A 1 310 ? -59.139 -32.008 6.702 1.00 39.56 310 ASN A N 1
ATOM 2429 C CA . ASN A 1 310 ? -58.300 -33.021 7.342 1.00 39.56 310 ASN A CA 1
ATOM 2430 C C . ASN A 1 310 ? -57.961 -34.194 6.404 1.00 39.56 310 ASN A C 1
ATOM 2432 O O . ASN A 1 310 ? -58.814 -34.595 5.611 1.00 39.56 310 ASN A O 1
ATOM 2436 N N . ASN A 1 311 ? -56.818 -34.856 6.628 1.00 39.22 311 ASN A N 1
ATOM 2437 C CA . ASN A 1 311 ? -56.869 -36.271 7.013 1.00 39.22 311 ASN A CA 1
ATOM 2438 C C . ASN A 1 311 ? -55.606 -36.747 7.750 1.00 39.22 311 ASN A C 1
ATOM 2440 O O . ASN A 1 311 ? -54.477 -36.450 7.365 1.00 39.22 311 ASN A O 1
ATOM 2444 N N . ASP A 1 312 ? -55.875 -37.533 8.784 1.00 40.41 312 ASP A N 1
ATOM 2445 C CA . ASP A 1 312 ? -54.991 -38.237 9.698 1.00 40.41 312 ASP A CA 1
ATOM 2446 C C . ASP A 1 312 ? -54.051 -39.254 9.037 1.00 40.41 312 ASP A C 1
ATOM 2448 O O . ASP A 1 312 ? -54.429 -39.945 8.088 1.00 40.41 312 ASP A O 1
ATOM 2452 N N . ARG A 1 313 ? -52.881 -39.462 9.662 1.00 40.44 313 ARG A N 1
ATOM 2453 C CA . ARG A 1 313 ? -52.360 -40.796 10.036 1.00 40.44 313 ARG A CA 1
ATOM 2454 C C . ARG A 1 313 ? -51.176 -40.666 11.002 1.00 40.44 313 ARG A C 1
ATOM 2456 O O . ARG A 1 313 ? -50.149 -40.083 10.675 1.00 40.44 313 ARG A O 1
ATOM 2463 N N . GLY A 1 314 ? -51.369 -41.223 12.196 1.00 36.38 314 GLY A N 1
ATOM 2464 C CA . GLY A 1 314 ? -50.420 -41.268 13.308 1.00 36.38 314 GLY A CA 1
ATOM 2465 C C . GLY A 1 314 ? -49.300 -42.327 13.198 1.00 36.38 314 GLY A C 1
ATOM 2466 O O . GLY A 1 314 ? -49.071 -42.889 12.126 1.00 36.38 314 GLY A O 1
ATOM 2467 N N . PRO A 1 315 ? -48.586 -42.592 14.314 1.00 54.38 315 PRO A N 1
ATOM 2468 C CA . PRO A 1 315 ? -47.163 -42.944 14.327 1.00 54.38 315 PRO A CA 1
ATOM 2469 C C . PRO A 1 315 ? -46.881 -44.450 14.471 1.00 54.38 315 PRO A C 1
ATOM 2471 O O . PRO A 1 315 ? -47.714 -45.211 14.961 1.00 54.38 315 PRO A O 1
ATOM 2474 N N . ARG A 1 316 ? -45.655 -44.880 14.132 1.00 39.69 316 ARG A N 1
ATOM 2475 C CA . ARG A 1 316 ? -45.125 -46.208 14.490 1.00 39.69 316 ARG A CA 1
ATOM 2476 C C . ARG A 1 316 ? -43.751 -46.124 15.167 1.00 39.69 316 ARG A C 1
ATOM 2478 O O . ARG A 1 316 ? -42.766 -45.733 14.555 1.00 39.69 316 ARG A O 1
ATOM 2485 N N . GLN A 1 317 ? -43.738 -46.542 16.434 1.00 36.44 317 GLN A N 1
ATOM 2486 C CA . GLN A 1 317 ? -42.631 -47.206 17.146 1.00 36.44 317 GLN A CA 1
ATOM 2487 C C . GLN A 1 317 ? -42.315 -48.541 16.421 1.00 36.44 317 GLN A C 1
ATOM 2489 O O . GLN A 1 317 ? -43.200 -49.067 15.753 1.00 36.44 317 GLN A O 1
ATOM 2494 N N . GLY A 1 318 ? -41.161 -49.206 16.481 1.00 34.25 318 GLY A N 1
ATOM 2495 C CA . GLY A 1 318 ? -39.912 -49.088 17.231 1.00 34.25 318 GLY A CA 1
ATOM 2496 C C . GLY A 1 318 ? -39.085 -50.380 17.013 1.00 34.25 318 GLY A C 1
ATOM 2497 O O . GLY A 1 318 ? -39.588 -51.317 16.395 1.00 34.25 318 GLY A O 1
ATOM 2498 N N . GLN A 1 319 ? -37.882 -50.429 17.609 1.00 35.75 319 GLN A N 1
ATOM 2499 C CA . GLN A 1 319 ? -36.960 -51.584 17.771 1.00 35.75 319 GLN A CA 1
ATOM 2500 C C . GLN A 1 319 ? -36.182 -52.006 16.503 1.00 35.75 319 GLN A C 1
ATOM 2502 O O . GLN A 1 319 ? -36.758 -52.140 15.436 1.00 35.75 319 GLN A O 1
ATOM 2507 N N . GLY A 1 320 ? -34.868 -52.251 16.499 1.00 32.88 320 GLY A N 1
ATOM 2508 C CA . GLY A 1 320 ? -33.851 -52.372 17.548 1.00 32.88 320 GLY A CA 1
ATOM 2509 C C . GLY A 1 320 ? -32.855 -53.475 17.142 1.00 32.88 320 GLY A C 1
ATOM 2510 O O . GLY A 1 320 ? -33.312 -54.512 16.677 1.00 32.88 320 GLY A O 1
ATOM 2511 N N . GLN A 1 321 ? -31.542 -53.230 17.300 1.00 38.84 321 GLN A N 1
ATOM 2512 C CA . GLN A 1 321 ? -30.404 -54.163 17.538 1.00 38.84 321 GLN A CA 1
ATOM 2513 C C . GLN A 1 321 ? -29.110 -53.579 16.921 1.00 38.84 321 GLN A C 1
ATOM 2515 O O . GLN A 1 321 ? -29.041 -53.341 15.723 1.00 38.84 321 GLN A O 1
ATOM 2520 N N . HIS A 1 322 ? -28.182 -53.068 17.736 1.00 36.84 322 HIS A N 1
ATOM 2521 C CA . HIS A 1 322 ? -27.057 -53.756 18.403 1.00 36.84 322 HIS A CA 1
ATOM 2522 C C . HIS A 1 322 ? -25.866 -54.087 17.486 1.00 36.84 322 HIS A C 1
ATOM 2524 O O . HIS A 1 322 ? -25.979 -54.947 16.617 1.00 36.84 322 HIS A O 1
ATOM 2530 N N . ARG A 1 323 ? -24.732 -53.416 17.758 1.00 38.97 323 ARG A N 1
ATOM 2531 C CA . ARG A 1 323 ? -23.316 -53.860 17.726 1.00 38.97 323 ARG A CA 1
ATOM 2532 C C . ARG A 1 323 ? -22.456 -52.609 17.970 1.00 38.97 323 ARG A C 1
ATOM 2534 O O . ARG A 1 323 ? -22.474 -51.696 17.159 1.00 38.97 323 ARG A O 1
ATOM 2541 N N . ASP A 1 324 ? -22.021 -52.342 19.194 1.00 41.25 324 ASP A N 1
ATOM 2542 C CA . ASP A 1 324 ? -20.863 -52.898 19.917 1.00 41.25 324 ASP A CA 1
ATOM 2543 C C . ASP A 1 324 ? -19.693 -51.898 19.914 1.00 41.25 324 ASP A C 1
ATOM 2545 O O . ASP A 1 324 ? -19.184 -51.480 18.878 1.00 41.25 324 ASP A O 1
ATOM 2549 N N . ASN A 1 325 ? -19.331 -51.499 21.135 1.00 40.09 325 ASN A N 1
ATOM 2550 C CA . ASN A 1 325 ? -18.182 -50.690 21.540 1.00 40.09 325 ASN A CA 1
ATOM 2551 C C . ASN A 1 325 ? -16.841 -51.310 21.115 1.00 40.09 325 ASN A C 1
ATOM 2553 O O . ASN A 1 325 ? -16.706 -52.527 21.195 1.00 40.09 325 ASN A O 1
ATOM 2557 N N . ALA A 1 326 ? -15.827 -50.469 20.845 1.00 42.12 326 ALA A N 1
ATOM 2558 C CA . ALA A 1 326 ? -14.522 -50.375 21.549 1.00 42.12 326 ALA A CA 1
ATOM 2559 C C . ALA A 1 326 ? -13.559 -49.415 20.770 1.00 42.12 326 ALA A C 1
ATOM 2561 O O . ALA A 1 326 ? -13.941 -48.937 19.706 1.00 42.12 326 ALA A O 1
ATOM 2562 N N . PRO A 1 327 ? -12.381 -48.999 21.293 1.00 47.75 327 PRO A N 1
ATOM 2563 C CA . PRO A 1 327 ? -12.218 -47.653 21.838 1.00 47.75 327 PRO A CA 1
ATOM 2564 C C . PRO A 1 327 ? -11.062 -46.836 21.214 1.00 47.75 327 PRO A C 1
ATOM 2566 O O . PRO A 1 327 ? -10.292 -47.305 20.382 1.00 47.75 327 PRO A O 1
ATOM 2569 N N . ALA A 1 328 ? -10.976 -45.589 21.685 1.00 42.66 328 ALA A N 1
ATOM 2570 C CA . ALA A 1 328 ? -9.910 -44.594 21.568 1.00 42.66 328 ALA A CA 1
ATOM 2571 C C . ALA A 1 328 ? -8.514 -45.068 21.108 1.00 42.66 328 ALA A C 1
ATOM 2573 O O . ALA A 1 328 ? -7.880 -45.905 21.747 1.00 42.66 328 ALA A O 1
ATOM 2574 N N . GLN A 1 329 ? -7.967 -44.371 20.105 1.00 43.22 329 GLN A N 1
ATOM 2575 C CA . GLN A 1 329 ? -6.524 -44.249 19.904 1.00 43.22 329 GLN A CA 1
ATOM 2576 C C . GLN A 1 329 ? -6.101 -42.802 20.161 1.00 43.22 329 GLN A C 1
ATOM 2578 O O . GLN A 1 329 ? -6.425 -41.881 19.413 1.00 43.22 329 GLN A O 1
ATOM 2583 N N . GLN A 1 330 ? -5.402 -42.630 21.282 1.00 47.34 330 GLN A N 1
ATOM 2584 C CA . GLN A 1 330 ? -4.602 -41.457 21.602 1.00 47.34 330 GLN A CA 1
ATOM 2585 C C . GLN A 1 330 ? -3.485 -41.311 20.566 1.00 47.34 330 GLN A C 1
ATOM 2587 O O . GLN A 1 330 ? -2.723 -42.247 20.329 1.00 47.34 330 GLN A O 1
ATOM 2592 N N . ALA A 1 331 ? -3.374 -40.121 19.980 1.00 48.19 331 ALA A N 1
ATOM 2593 C CA . ALA A 1 331 ? -2.184 -39.724 19.245 1.00 48.19 331 ALA A CA 1
ATOM 2594 C C . ALA A 1 331 ? -0.999 -39.597 20.227 1.00 48.19 331 ALA A C 1
ATOM 2596 O O . ALA A 1 331 ? -1.173 -39.018 21.305 1.00 48.19 331 ALA A O 1
ATOM 2597 N N . PRO A 1 332 ? 0.190 -40.127 19.896 1.00 53.78 332 PRO A N 1
ATOM 2598 C CA . PRO A 1 332 ? 1.340 -40.064 20.784 1.00 53.78 332 PRO A CA 1
ATOM 2599 C C . PRO A 1 332 ? 1.875 -38.633 20.904 1.00 53.78 332 PRO A C 1
ATOM 2601 O O . PRO A 1 332 ? 2.076 -37.927 19.915 1.00 53.78 332 PRO A O 1
ATOM 2604 N N . ALA A 1 333 ? 2.114 -38.234 22.152 1.00 45.12 333 ALA A N 1
ATOM 2605 C CA . ALA A 1 333 ? 2.794 -37.010 22.531 1.00 45.12 333 ALA A CA 1
ATOM 2606 C C . ALA A 1 333 ? 4.223 -36.982 21.965 1.00 45.12 333 ALA A C 1
ATOM 2608 O O . ALA A 1 333 ? 4.981 -37.944 22.104 1.00 45.12 333 ALA A O 1
ATOM 2609 N N . ALA A 1 334 ? 4.588 -35.861 21.343 1.00 52.22 334 ALA A N 1
ATOM 2610 C CA . ALA A 1 334 ? 5.957 -35.576 20.944 1.00 52.22 334 ALA A CA 1
ATOM 2611 C C . ALA A 1 334 ? 6.854 -35.428 22.191 1.00 52.22 334 ALA A C 1
ATOM 2613 O O . ALA A 1 334 ? 6.426 -34.809 23.172 1.00 52.22 334 ALA A O 1
ATOM 2614 N N . PRO A 1 335 ? 8.081 -35.975 22.178 1.00 59.88 335 PRO A N 1
ATOM 2615 C CA . PRO A 1 335 ? 8.984 -35.890 23.313 1.00 59.88 335 PRO A CA 1
ATOM 2616 C C . PRO A 1 335 ? 9.474 -34.456 23.529 1.00 59.88 335 PRO A C 1
ATOM 2618 O O . PRO A 1 335 ? 9.894 -33.756 22.607 1.00 59.88 335 PRO A O 1
ATOM 2621 N N . VAL A 1 336 ? 9.413 -34.053 24.795 1.00 45.28 336 VAL A N 1
ATOM 2622 C CA . VAL A 1 336 ? 9.964 -32.823 25.356 1.00 45.28 336 VAL A CA 1
ATOM 2623 C C . VAL A 1 336 ? 11.481 -32.855 25.169 1.00 45.28 336 VAL A C 1
ATOM 2625 O O . VAL A 1 336 ? 12.157 -33.701 25.749 1.00 45.28 336 VAL A O 1
ATOM 2628 N N . ALA A 1 337 ? 12.014 -31.956 24.340 1.00 45.97 337 ALA A N 1
ATOM 2629 C CA . ALA A 1 337 ? 13.448 -31.721 24.256 1.00 45.97 337 ALA A CA 1
ATOM 2630 C C . ALA A 1 337 ? 13.888 -30.941 25.500 1.00 45.97 337 ALA A C 1
ATOM 2632 O O . ALA A 1 337 ? 13.504 -29.791 25.719 1.00 45.97 337 ALA A O 1
ATOM 2633 N N . GLU A 1 338 ? 14.651 -31.639 26.327 1.00 46.31 338 GLU A N 1
ATOM 2634 C CA . GLU A 1 338 ? 15.285 -31.184 27.550 1.00 46.31 338 GLU A CA 1
ATOM 2635 C C . GLU A 1 338 ? 16.314 -30.080 27.272 1.00 46.31 338 GLU A C 1
ATOM 2637 O O . GLU A 1 338 ? 17.055 -30.099 26.287 1.00 46.31 338 GLU A O 1
ATOM 2642 N N . ALA A 1 339 ? 16.323 -29.089 28.159 1.00 41.03 339 ALA A N 1
ATOM 2643 C CA . ALA A 1 339 ? 17.224 -27.956 28.143 1.00 41.03 339 ALA A CA 1
ATOM 2644 C C . ALA A 1 339 ? 18.662 -28.397 28.462 1.00 41.03 339 ALA A C 1
ATOM 2646 O O . ALA A 1 339 ? 18.946 -28.866 29.561 1.00 41.03 339 ALA A O 1
ATOM 2647 N N . ALA A 1 340 ? 19.586 -28.174 27.528 1.00 44.50 340 ALA A N 1
ATOM 2648 C CA . ALA A 1 340 ? 21.015 -28.221 27.805 1.00 44.50 340 ALA A CA 1
ATOM 2649 C C . ALA A 1 340 ? 21.456 -26.887 28.435 1.00 44.50 340 ALA A C 1
ATOM 2651 O O . ALA A 1 340 ? 21.487 -25.845 27.777 1.00 44.50 340 ALA A O 1
ATOM 2652 N N . ALA A 1 341 ? 21.774 -26.932 29.727 1.00 52.25 341 ALA A N 1
ATOM 2653 C CA . ALA A 1 341 ? 22.527 -25.901 30.432 1.00 52.25 341 ALA A CA 1
ATOM 2654 C C . ALA A 1 341 ? 24.007 -25.896 29.967 1.00 52.25 341 ALA A C 1
ATOM 2656 O O . ALA A 1 341 ? 24.493 -26.907 29.454 1.00 52.25 341 ALA A O 1
ATOM 2657 N N . PRO A 1 342 ? 24.728 -24.768 30.111 1.00 56.88 342 PRO A N 1
ATOM 2658 C CA . PRO A 1 342 ? 26.011 -24.538 29.452 1.00 56.88 342 PRO A CA 1
ATOM 2659 C C . PRO A 1 342 ? 27.166 -25.302 30.110 1.00 56.88 342 PRO A C 1
ATOM 2661 O O . PRO A 1 342 ? 27.318 -25.300 31.331 1.00 56.88 342 PRO A O 1
ATOM 2664 N N . ALA A 1 343 ? 28.015 -25.909 29.278 1.00 51.06 343 ALA A N 1
ATOM 2665 C CA . ALA A 1 343 ? 29.285 -26.475 29.708 1.00 51.06 343 ALA A CA 1
ATOM 2666 C C . ALA A 1 343 ? 30.275 -25.364 30.089 1.00 51.06 343 ALA A C 1
ATOM 2668 O O . ALA A 1 343 ? 30.393 -24.337 29.420 1.00 51.06 343 ALA A O 1
ATOM 2669 N N . ALA A 1 344 ? 30.951 -25.618 31.202 1.00 50.38 344 ALA A N 1
ATOM 2670 C CA . ALA A 1 344 ? 31.887 -24.756 31.888 1.00 50.38 344 ALA A CA 1
ATOM 2671 C C . ALA A 1 344 ? 33.171 -24.467 31.093 1.00 50.38 344 ALA A C 1
ATOM 2673 O O . ALA A 1 344 ? 33.628 -25.259 30.269 1.00 50.38 344 ALA A O 1
ATOM 2674 N N . ALA A 1 345 ? 33.761 -23.320 31.424 1.00 50.69 345 ALA A N 1
ATOM 2675 C CA . ALA A 1 345 ? 35.133 -22.947 31.126 1.00 50.69 345 ALA A CA 1
ATOM 2676 C C . ALA A 1 345 ? 36.150 -23.971 31.667 1.00 50.69 345 ALA A C 1
ATOM 2678 O O . ALA A 1 345 ? 35.913 -24.561 32.723 1.00 50.69 345 ALA A O 1
ATOM 2679 N N . PRO A 1 346 ? 37.332 -24.087 31.044 1.00 60.88 346 PRO A N 1
ATOM 2680 C CA . PRO A 1 346 ? 38.549 -24.415 31.761 1.00 60.88 346 PRO A CA 1
ATOM 2681 C C . PRO A 1 346 ? 39.306 -23.125 32.117 1.00 60.88 346 PRO A C 1
ATOM 2683 O O . PRO A 1 346 ? 39.749 -22.378 31.244 1.00 60.88 346 PRO A O 1
ATOM 2686 N N . GLU A 1 347 ? 39.452 -22.875 33.417 1.00 43.69 347 GLU A N 1
ATOM 2687 C CA . GLU A 1 347 ? 40.538 -22.054 33.947 1.00 43.69 347 GLU A CA 1
ATOM 2688 C C . GLU A 1 347 ? 41.874 -22.812 33.857 1.00 43.69 347 GLU A C 1
ATOM 2690 O O . GLU A 1 347 ? 41.937 -24.019 34.079 1.00 43.69 347 GLU A O 1
ATOM 2695 N N . ALA A 1 348 ? 42.924 -22.018 33.630 1.00 41.31 348 ALA A N 1
ATOM 2696 C CA . ALA A 1 348 ? 44.315 -22.200 34.042 1.00 41.31 348 ALA A CA 1
ATOM 2697 C C . ALA A 1 348 ? 45.194 -23.253 33.334 1.00 41.31 348 ALA A C 1
ATOM 2699 O O . ALA A 1 348 ? 45.255 -24.411 33.727 1.00 41.31 348 ALA A O 1
ATOM 2700 N N . THR A 1 349 ? 46.078 -22.750 32.464 1.00 44.22 349 THR A N 1
ATOM 2701 C CA . THR A 1 349 ? 47.525 -22.990 32.619 1.00 44.22 349 THR A CA 1
ATOM 2702 C C . THR A 1 349 ? 48.304 -21.713 32.323 1.00 44.22 349 THR A C 1
ATOM 2704 O O . THR A 1 349 ? 48.278 -21.171 31.221 1.00 44.22 349 THR A O 1
ATOM 2707 N N . THR A 1 350 ? 48.974 -21.242 33.366 1.00 46.88 350 THR A N 1
ATOM 2708 C CA . THR A 1 350 ? 50.082 -20.292 33.388 1.00 46.88 350 THR A CA 1
ATOM 2709 C C . THR A 1 350 ? 51.350 -20.924 32.816 1.00 46.88 350 THR A C 1
ATOM 2711 O O . THR A 1 350 ? 51.852 -21.855 33.429 1.00 46.88 350 THR A O 1
ATOM 2714 N N . GLU A 1 351 ? 51.899 -20.360 31.744 1.00 50.88 351 GLU A N 1
ATOM 2715 C CA . GLU A 1 351 ? 53.337 -20.271 31.429 1.00 50.88 351 GLU A CA 1
ATOM 2716 C C . GLU A 1 351 ? 53.460 -18.954 30.626 1.00 50.88 351 GLU A C 1
ATOM 2718 O O . GLU A 1 351 ? 52.649 -18.698 29.744 1.00 50.88 351 GLU A O 1
ATOM 2723 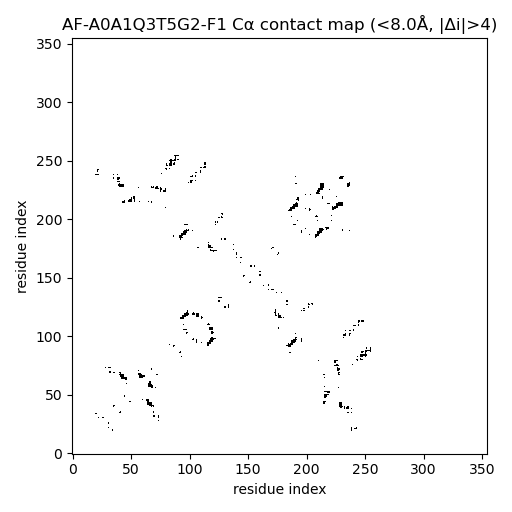N N . GLY A 1 352 ? 54.283 -17.962 30.952 1.00 42.12 352 GLY A N 1
ATOM 2724 C CA . GLY A 1 352 ? 55.633 -18.056 31.478 1.00 42.12 352 GLY A CA 1
ATOM 2725 C C . GLY A 1 352 ? 56.616 -17.853 30.322 1.00 42.12 352 GLY A C 1
ATOM 2726 O O . GLY A 1 352 ? 56.810 -18.761 29.533 1.00 42.12 352 GLY A O 1
ATOM 2727 N N . GLU A 1 353 ? 57.231 -16.667 30.287 1.00 48.34 353 GLU A N 1
ATOM 2728 C CA . GLU A 1 353 ? 58.544 -16.366 29.688 1.00 48.34 353 GLU A CA 1
ATOM 2729 C C . GLU A 1 353 ? 58.680 -15.892 28.219 1.00 48.34 353 GLU A C 1
ATOM 2731 O O . GLU A 1 353 ? 58.572 -16.634 27.252 1.00 48.34 353 GLU A O 1
ATOM 2736 N N . ASN A 1 354 ? 59.146 -14.637 28.154 1.00 47.25 354 ASN A N 1
ATOM 2737 C CA . ASN A 1 354 ? 60.332 -14.143 27.440 1.00 47.25 354 ASN A CA 1
ATOM 2738 C C . ASN A 1 354 ? 60.269 -13.666 25.975 1.00 47.25 354 ASN A C 1
ATOM 2740 O O . ASN A 1 354 ? 60.122 -14.443 25.038 1.00 47.25 354 ASN A O 1
ATOM 2744 N N . SER A 1 355 ? 60.712 -12.400 25.869 1.00 46.72 355 SER A N 1
ATOM 2745 C CA . SER A 1 355 ? 61.265 -11.627 24.736 1.00 46.72 355 SER A CA 1
ATOM 2746 C C . SER A 1 355 ? 60.299 -10.839 23.863 1.00 46.72 355 SER A C 1
ATOM 2748 O O . SER A 1 355 ? 59.473 -11.446 23.152 1.00 46.72 355 SER A O 1
#

Sequence (355 aa):
MVATINDAPVSTTTIQARPLATIEPNMTPAQIMKMLLEAGVHFGHQTKRWNPKMRPYIFTERNGIHIIDLAQTVTGLEQAAAFVEELAAQGGKLLFVGTKKQAQDVIAEESTRCGQFFVNKRWPGGMLTNFNTTRTRLRYLGELEAQKARGEFEMRTKKEASKLNEQIRKLTEVLGGIKGMPDLPSAMFVIDPHKERIAMLEALRLEIPVIAIGDTNADPDEIDYVVPGNDDAIRSIKIITARLADAFIEGTNRREATRAEQQLSEEEHGGRGDRNDRDRGPRQDRGDRNNRGGGGRNDRNDRGPRQDRNNDRGPRQGQGQHRDNAPAQQAPAAPVAEAAAPAAAPEATTEGENS

Foldseek 3Di:
DDDDDDDDDDPPPPPPDPPQDADDPPDDPVRVLVLCVVLAFQWFAFPVQFDPQCVVQFDDDDPRITGGDVVLLVVLLVVLLVVLLQCLLVVFAEEEEDQDPLQQVLSVVLCVVLVHFYFHHDDDQCVQVVVVVVVVLLVVLVVLVVCVVVVVLVVDDPVVSVVSVVVNVVSCNGCVRCRPVPHHGQAYEYQPCVVVVSVLVSCVVVVRAYEYADGRNDDCVSHPRYNDTDSNRSSNSNRSSNSSSVSSNNSNVNNVVVVVVVVVVCVVVVVPPPDPDPPPDDDDDDDDDDDDDDDDDDDDDDDDDDDDDDDDDDDDDDDDDDDDDDDDDDDDDDDDDDDDDDDDDDDDDDDDDDD

Solvent-accessible surface area (backbone atoms only — not comparable to full-atom values): 21623 Å² total; per-residue (Å²): 138,84,84,80,84,84,83,74,83,76,77,79,76,76,78,72,75,75,78,75,79,70,79,56,96,85,60,50,71,70,56,51,51,51,51,40,54,77,37,44,20,35,46,40,45,43,72,88,56,53,30,81,81,31,51,87,54,45,67,51,74,57,98,62,28,33,28,38,35,59,70,56,19,52,55,24,44,52,54,42,25,52,52,40,17,52,39,21,39,75,66,49,42,52,32,39,38,21,54,50,83,58,38,23,62,50,47,54,53,39,25,56,72,54,74,41,28,30,40,38,56,55,86,61,86,50,53,73,79,37,36,73,61,46,51,51,52,53,50,51,49,52,50,53,53,52,40,51,75,70,49,59,44,75,80,44,56,72,70,56,35,49,52,52,51,51,51,48,51,57,46,44,58,50,46,46,43,50,62,86,60,88,66,82,57,58,28,37,39,34,47,34,56,70,80,40,41,66,59,50,55,39,29,60,76,67,71,35,51,32,32,30,36,32,33,38,53,24,66,64,90,80,33,80,33,51,24,53,26,17,66,77,39,46,55,23,45,42,42,55,49,45,42,42,31,49,25,29,44,54,12,39,53,52,33,51,51,56,50,51,53,50,52,54,54,50,54,64,60,62,74,72,75,84,81,79,89,87,83,80,75,86,82,79,88,78,87,84,83,88,84,83,86,78,88,78,85,88,83,83,86,94,84,84,87,90,77,89,81,87,82,89,83,87,89,81,89,79,90,87,86,91,85,82,91,85,80,88,80,80,80,82,79,80,80,82,82,74,84,82,75,83,85,77,83,86,83,84,85,90,77,86,86,88,134

Nearest PDB structures (foldseek):
  8buu-assembly1_b  TM=9.865E-01  e=2.425E-28  Bacillus subtilis subsp. subtilis str. 168
  7p7u-assembly1_c  TM=9.888E-01  e=1.039E-27  Enterococcus faecalis
  4toi-assembly1_A-2  TM=9.285E-01  e=1.970E-27  Escherichia coli
  8rdw-assembly1_A4  TM=9.752E-01  e=7.893E-25  Psychrobacter urativorans
  5mmm-assembly1_b  TM=9.733E-01  e=3.766E-22  Spinacia oleracea

pLDDT: mean 78.24, std 22.88, range [31.53, 98.12]

Secondary structure (DSSP, 8-state):
--PPP-----------PPPP----TT--HHHHHHHHHHHTTTEEEETTS--GGGGGGEEEEETTEEEE-HHHHHHHHHHHHHHHHHHHHTT--EEEE--SHHHHHHHHHHHHHTT-EEE-S---TTTTTTHHHHHHHHHHHHHHHHHHHTTTTTTS-HHHHHHHHHHHHHHHHHHGGGTT--S--SEEEEE-TTTTHHHHHHHHHTT--EEEEE-TTS-GGG-SEEEES-SS-HHHHHHHHHHHHHHHHHHHHHHHHHHHHHHHHHHHHHTTSSSSSS--PPPPP--------------------------------------------PPPPPP-----PPPPPPP--------